Protein AF-0000000074122738 (afdb_homodimer)

InterPro domains:
  IPR032732 Spermatogenesis-associated protein 6, N-terminal [PF14909] (11-149)
  IPR042769 SPATA6 family [PTHR16435] (1-152)

Foldseek 3Di:
DPQQKWKKKKKKKFWAWKAAPPFADDQDFWKKKWKDWQNDIDIFDTDGRDPTGGGRDIDMDMYIDSPDRDPVVVLVVQQVIKMKMFIWTADVPGIDTFWMDMHGSNCVQPNDDDPPPQDDDLKGKDWTGGDPPHDHDTMITIMHMDMDMDID/DPQQKWKKKKKKKFWAWKAAPPFADPQDFWKWKWKDWQNDIDIFDTHGRDPTGGGRDIDMDMDIDSPDRDPVVVLVVQQVIKMKMFIWTADVPGIDTFWMDMHRSNCVQPNDDDPPCQDPDLKGKDWTGGDPPHDHDTMITIMHMDMDMDID

Secondary structure (DSSP, 8-state):
------EEEEEEEEEEEEE-TT----SSS-EEEEEEETTEEEEPPPB-SSSSEEEEEEEEEEEEETT--SHHHHHHHHHHSEEEEEEEEE-SSSEEEEEEEEEEHHHHHS----SS---SSS-EEEEPEEPTT--SS--EEEEEEEEEEEE-/------EEEEEEEEEEEEE-TT----SSS-EEEEEEETTEEEEPPPB-SSSSEEEEEEEEEEEEETT--SHHHHHHHHHHSEEEEEEEEE-SSSEEEEEEEEEEHHHHHS----SS---SSS-EEEEPEEPTT--SS--EEEEEEEEEEEE-

pLDDT: mean 89.64, std 14.56, range [36.22, 98.81]

Radius of gyration: 25.95 Å; Cα contacts (8 Å, |Δi|>4): 740; chains: 2; bounding box: 41×81×51 Å

Nearest PDB structures (foldseek):
  9bky-assembly3_C  TM=7.654E-01  e=3.296E-06  Trichomonas vaginalis G3
  7krb-assembly1_A  TM=6.901E-01  e=7.793E-06  Homo sapiens
  6eel-assembly3_C  TM=6.676E-01  e=1.654E-05  Homo sapiens
  5a4x-assembly1_A  TM=6.278E-01  e=1.944E-05  Arabidopsis thaliana
  2dmh-assembly1_A  TM=6.807E-01  e=1.030E-04  Homo sapiens

Structure (mmCIF, N/CA/C/O backbone):
data_AF-0000000074122738-model_v1
#
loop_
_entity.id
_entity.type
_entity.pdbx_description
1 polymer 'Spermatogenesis-associated protein 6 N-terminal domain-containing protein'
#
loop_
_atom_site.group_PDB
_atom_site.id
_atom_site.type_symbol
_atom_site.label_atom_id
_atom_site.label_alt_id
_atom_site.label_comp_id
_atom_site.label_asym_id
_atom_site.label_entity_id
_atom_site.label_seq_id
_atom_site.pdbx_PDB_ins_code
_atom_site.Cartn_x
_atom_site.Cartn_y
_atom_site.Cartn_z
_atom_site.occupancy
_atom_site.B_iso_or_equiv
_atom_site.auth_seq_id
_atom_site.auth_comp_id
_atom_site.auth_asym_id
_atom_site.auth_atom_id
_atom_site.pdbx_PDB_model_num
ATOM 1 N N . MET A 1 1 ? -21.25 -9.93 -9.914 1 36.22 1 MET A N 1
ATOM 2 C CA . MET A 1 1 ? -20.078 -9.164 -10.352 1 36.22 1 MET A CA 1
ATOM 3 C C . MET A 1 1 ? -18.875 -9.461 -9.477 1 36.22 1 MET A C 1
ATOM 5 O O . MET A 1 1 ? -18.984 -9.508 -8.25 1 36.22 1 MET A O 1
ATOM 9 N N . PRO A 1 2 ? -17.922 -10.188 -10.055 1 45.22 2 PRO A N 1
ATOM 10 C CA . PRO A 1 2 ? -16.812 -10.5 -9.164 1 45.22 2 PRO A CA 1
ATOM 11 C C . PRO A 1 2 ? -16.422 -9.328 -8.266 1 45.22 2 PRO A C 1
ATOM 13 O O . PRO A 1 2 ? -16.562 -8.172 -8.664 1 45.22 2 PRO A O 1
ATOM 16 N N . ARG A 1 3 ? -16.703 -9.508 -7.043 1 54.09 3 ARG A N 1
ATOM 17 C CA . ARG A 1 3 ? -16.422 -8.438 -6.094 1 54.09 3 ARG A CA 1
ATOM 18 C C . ARG A 1 3 ? -15.078 -7.777 -6.395 1 54.09 3 ARG A C 1
ATOM 20 O O . ARG A 1 3 ? -14.047 -8.453 -6.43 1 54.09 3 ARG A O 1
ATOM 27 N N . ARG A 1 4 ? -15.102 -6.648 -7.184 1 61.72 4 ARG A N 1
ATOM 28 C CA . ARG A 1 4 ? -13.914 -5.863 -7.512 1 61.72 4 ARG A CA 1
ATOM 29 C C . ARG A 1 4 ? -13.156 -5.461 -6.25 1 61.72 4 ARG A C 1
ATOM 31 O O . ARG A 1 4 ? -13.75 -4.949 -5.301 1 61.72 4 ARG A O 1
ATOM 38 N N . LYS A 1 5 ? -11.938 -6 -6.078 1 79.62 5 LYS A N 1
ATOM 39 C CA . LYS A 1 5 ? -11.078 -5.594 -4.969 1 79.62 5 LYS A CA 1
ATOM 40 C C . LYS A 1 5 ? -10.844 -4.086 -4.98 1 79.62 5 LYS A C 1
ATOM 42 O O . LYS A 1 5 ? -10.805 -3.465 -6.043 1 79.62 5 LYS A O 1
ATOM 47 N N . ALA A 1 6 ? -11.109 -3.496 -3.941 1 91.56 6 ALA A N 1
ATOM 48 C CA . ALA A 1 6 ? -10.766 -2.088 -3.764 1 91.56 6 ALA A CA 1
ATOM 49 C C . ALA A 1 6 ? -9.562 -1.933 -2.838 1 91.56 6 ALA A C 1
ATOM 51 O O . ALA A 1 6 ? -9.133 -2.898 -2.203 1 91.56 6 ALA A O 1
ATOM 52 N N . LEU A 1 7 ? -8.945 -0.788 -2.924 1 96.44 7 LEU A N 1
ATOM 53 C CA . LEU A 1 7 ? -7.809 -0.514 -2.049 1 96.44 7 LEU A CA 1
ATOM 54 C C . LEU A 1 7 ? -8.18 0.515 -0.986 1 96.44 7 LEU A C 1
ATOM 56 O 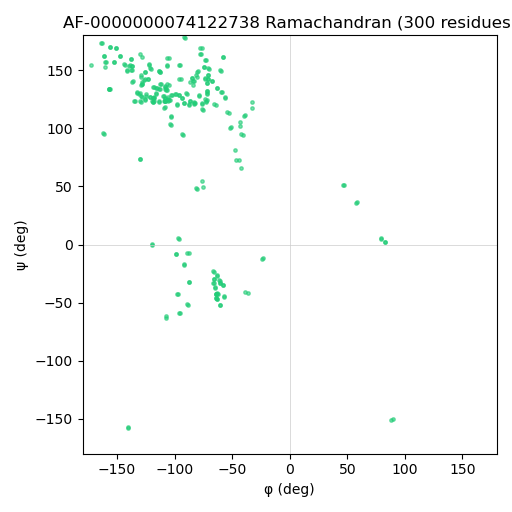O . LEU A 1 7 ? -8.883 1.482 -1.271 1 96.44 7 LEU A O 1
ATOM 60 N N . LYS A 1 8 ? -7.797 0.28 0.202 1 98.38 8 LYS A N 1
ATOM 61 C CA . LYS A 1 8 ? -7.973 1.174 1.343 1 98.38 8 LYS A CA 1
ATOM 62 C C . LYS A 1 8 ? -6.645 1.793 1.768 1 98.38 8 LYS A C 1
ATOM 64 O O . LYS A 1 8 ? -5.621 1.105 1.821 1 98.38 8 LYS A O 1
ATOM 69 N N . VAL A 1 9 ? -6.641 3.07 2 1 98.69 9 VAL A N 1
ATOM 70 C CA . VAL A 1 9 ? -5.484 3.777 2.541 1 98.69 9 VAL A CA 1
ATOM 71 C C . VAL A 1 9 ? -5.715 4.094 4.016 1 98.69 9 VAL A C 1
ATOM 73 O O . VAL A 1 9 ? -6.758 4.648 4.383 1 98.69 9 VAL A O 1
ATOM 76 N N . VAL A 1 10 ? -4.805 3.67 4.863 1 98.69 10 VAL A N 1
ATOM 77 C CA . VAL A 1 10 ? -4.812 3.979 6.289 1 98.69 10 VAL A CA 1
ATOM 78 C C . VAL A 1 10 ? -3.582 4.809 6.645 1 98.69 10 VAL A C 1
ATOM 80 O O . VAL A 1 10 ? -2.455 4.43 6.316 1 98.69 10 VAL A O 1
ATOM 83 N N . VAL A 1 11 ? -3.781 5.906 7.324 1 98.12 11 VAL A N 1
ATOM 84 C CA . VAL A 1 11 ? -2.691 6.82 7.652 1 98.12 11 VAL A CA 1
ATOM 85 C C . VAL A 1 11 ? -2.715 7.141 9.148 1 98.12 11 VAL A C 1
ATOM 87 O O . VAL A 1 11 ? -3.746 7.555 9.68 1 98.12 11 VAL A O 1
ATOM 90 N N . ASP A 1 12 ? -1.628 6.879 9.836 1 97.56 12 AS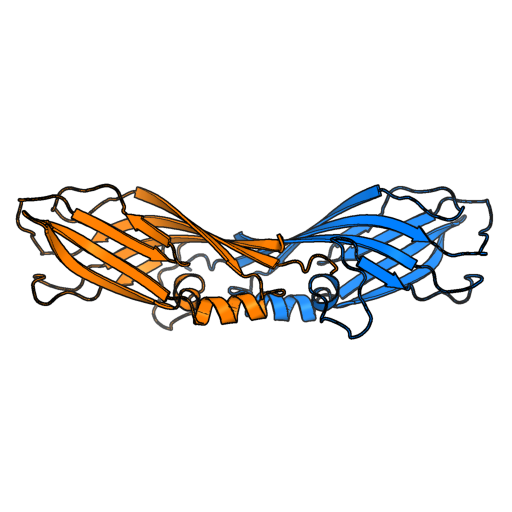P A N 1
ATOM 91 C CA . ASP A 1 12 ? -1.394 7.406 11.172 1 97.56 12 ASP A CA 1
ATOM 92 C C . ASP A 1 12 ? -0.505 8.648 11.133 1 97.56 12 ASP A C 1
ATOM 94 O O . ASP A 1 12 ? 0.623 8.594 10.633 1 97.56 12 ASP A O 1
ATOM 98 N N . VAL A 1 13 ? -1.005 9.719 11.602 1 97 13 VAL A N 1
ATOM 99 C CA . VAL A 1 13 ? -0.196 10.93 11.719 1 97 13 VAL A CA 1
ATOM 100 C C . VAL A 1 13 ? 0.1 11.203 13.195 1 97 13 VAL A C 1
ATOM 102 O O . VAL A 1 13 ? -0.819 11.305 14.008 1 97 13 VAL A O 1
ATOM 105 N N . HIS A 1 14 ? 1.329 11.297 13.523 1 96.38 14 HIS A N 1
ATOM 106 C CA . HIS A 1 14 ? 1.775 11.648 14.867 1 96.38 14 HIS A CA 1
ATOM 107 C C . HIS A 1 14 ? 2.242 13.102 14.922 1 96.38 14 HIS A C 1
ATOM 109 O O . HIS A 1 14 ? 3.279 13.445 14.352 1 96.38 14 HIS A O 1
ATOM 115 N N . PHE A 1 15 ? 1.478 13.898 15.586 1 96 15 PHE A N 1
ATOM 116 C CA . PHE A 1 15 ? 1.869 15.289 15.766 1 96 15 PHE A CA 1
ATOM 117 C C . PHE A 1 15 ? 2.764 15.445 16.984 1 96 15 PHE A C 1
ATOM 119 O O . PHE A 1 15 ? 2.373 15.086 18.109 1 96 15 PHE A O 1
ATOM 126 N N . HIS A 1 16 ? 3.926 16 16.766 1 94.69 16 HIS A N 1
ATOM 127 C CA . HIS A 1 16 ? 4.902 16.109 17.844 1 94.69 16 HIS A CA 1
ATOM 128 C C . HIS A 1 16 ? 4.836 17.484 18.516 1 94.69 16 HIS A C 1
ATOM 130 O O . HIS A 1 16 ? 4.535 17.578 19.703 1 94.69 16 HIS A O 1
ATOM 136 N N . ALA A 1 17 ? 5.074 18.5 17.625 1 94.94 17 ALA A N 1
ATOM 137 C CA . ALA A 1 17 ? 5.152 19.844 18.219 1 94.94 17 ALA A CA 1
ATOM 138 C C . ALA A 1 17 ? 4.918 20.922 17.156 1 94.94 17 ALA A C 1
ATOM 140 O O . ALA A 1 17 ? 5.105 20.688 15.969 1 94.94 17 ALA A O 1
ATOM 141 N N . VAL A 1 18 ? 4.504 22.062 17.641 1 96.19 18 VAL A N 1
ATOM 142 C CA . VAL A 1 18 ? 4.543 23.312 16.891 1 96.19 18 VAL A CA 1
ATOM 143 C C . VAL A 1 18 ? 5.449 24.312 17.594 1 96.19 18 VAL A C 1
ATOM 145 O O . VAL A 1 18 ? 5.281 24.578 18.781 1 96.19 18 VAL A O 1
ATOM 148 N N . THR A 1 19 ? 6.387 24.828 16.828 1 96.31 19 THR A N 1
ATOM 149 C CA . THR A 1 19 ? 7.332 25.781 17.406 1 96.31 19 THR A CA 1
ATOM 150 C C . THR A 1 19 ? 7.285 27.109 16.672 1 96.31 19 THR A C 1
ATOM 152 O O . THR A 1 19 ? 6.969 27.156 15.477 1 96.31 19 THR A O 1
ATOM 155 N N . CYS A 1 20 ? 7.586 28.109 17.359 1 96.62 20 CYS A N 1
ATOM 156 C CA . CYS A 1 20 ? 7.668 29.469 16.812 1 96.62 20 CYS A CA 1
ATOM 157 C C . CYS A 1 20 ? 8.469 30.375 17.719 1 96.62 20 CYS A C 1
ATOM 159 O O . CYS A 1 20 ? 7.906 31.031 18.594 1 96.62 20 CYS A O 1
ATOM 161 N N . PRO A 1 21 ? 9.758 30.547 17.453 1 93.31 21 PRO A N 1
ATOM 162 C CA . PRO A 1 21 ? 10.633 31.312 18.344 1 93.31 21 PRO A CA 1
ATOM 163 C C . PRO A 1 21 ? 10.203 32.781 18.453 1 93.31 21 PRO A C 1
ATOM 165 O O . PRO A 1 21 ? 9.867 33.406 17.453 1 93.31 21 PRO A O 1
ATOM 168 N N . GLY A 1 22 ? 10.188 33.25 19.672 1 93.38 22 GLY A N 1
ATOM 169 C CA . GLY A 1 22 ? 10.016 34.688 19.922 1 93.38 22 GLY A CA 1
ATOM 170 C C . GLY A 1 22 ? 8.562 35.125 19.891 1 93.38 22 GLY A C 1
ATOM 171 O O . GLY A 1 22 ? 8.266 36.312 19.953 1 93.38 22 GLY A O 1
ATOM 172 N N . VAL A 1 23 ? 7.711 34.219 19.703 1 93.56 23 VAL A N 1
ATOM 173 C CA . VAL A 1 23 ? 6.309 34.594 19.547 1 93.56 23 VAL A CA 1
ATOM 174 C C . VAL A 1 23 ? 5.539 34.219 20.828 1 93.56 23 VAL A C 1
ATOM 176 O O . VAL A 1 23 ? 5.734 33.156 21.391 1 93.56 23 VAL A O 1
ATOM 179 N N . PHE A 1 24 ? 4.633 35.156 21.266 1 91.31 24 PHE A N 1
ATOM 180 C CA . PHE A 1 24 ? 3.775 34.969 22.438 1 91.31 24 PHE A CA 1
ATOM 181 C C . PHE A 1 24 ? 2.309 35.156 22.062 1 91.31 24 PHE A C 1
ATOM 183 O O . PHE A 1 24 ? 1.954 36.125 21.406 1 91.31 24 PHE A O 1
ATOM 190 N N . LEU A 1 25 ? 1.572 34.156 22.438 1 88.62 25 LEU A N 1
ATOM 191 C CA . LEU A 1 25 ? 0.132 34.25 22.234 1 88.62 25 LEU A CA 1
ATOM 192 C C . LEU A 1 25 ? -0.566 34.75 23.484 1 88.62 25 LEU A C 1
ATOM 194 O O . LEU A 1 25 ? -0.065 34.562 24.594 1 88.62 25 LEU A O 1
ATOM 198 N N . PRO A 1 26 ? -1.707 35.344 23.188 1 81.81 26 PRO A N 1
ATOM 199 C CA . PRO A 1 26 ? -2.465 35.75 24.375 1 81.81 26 PRO A CA 1
ATOM 200 C C . PRO A 1 26 ? -2.805 34.562 25.281 1 81.81 26 PRO A C 1
ATOM 202 O O . PRO A 1 26 ? -3.098 33.469 24.781 1 81.81 26 PRO A O 1
ATOM 205 N N . GLU A 1 27 ? -2.545 34.688 26.562 1 73.94 27 GLU A N 1
ATOM 206 C CA . GLU A 1 27 ? -2.711 33.625 27.547 1 73.94 27 GLU A CA 1
ATOM 207 C C . GLU A 1 27 ? -4.184 33.406 27.875 1 73.94 27 GLU A C 1
ATOM 209 O O . GLU A 1 27 ? -4.582 33.531 29.047 1 73.94 27 GLU A O 1
ATOM 214 N N . GLN A 1 28 ? -4.969 33.281 26.969 1 70.94 28 GLN A N 1
ATOM 215 C CA . GLN A 1 28 ? -6.383 33.156 27.297 1 70.94 28 GLN A CA 1
ATOM 216 C C . GLN A 1 28 ? -6.863 31.719 27.078 1 70.94 28 GLN A C 1
ATOM 218 O O . GLN A 1 28 ? -7.441 31.109 27.969 1 70.94 28 GLN A O 1
ATOM 223 N N . GLN A 1 29 ? -6.789 31.25 25.922 1 79.06 29 GLN A N 1
ATOM 224 C CA . GLN A 1 29 ? -7.422 29.969 25.656 1 79.06 29 GLN A CA 1
ATOM 225 C C . GLN A 1 29 ? -6.441 29 24.984 1 79.06 29 GLN A C 1
ATOM 227 O O . GLN A 1 29 ? -5.383 29.422 24.516 1 79.06 29 GLN A O 1
ATOM 232 N N . ASP A 1 30 ? -6.785 27.75 25.047 1 90.75 30 ASP A N 1
ATOM 233 C CA . ASP A 1 30 ? -5.93 26.672 24.578 1 90.75 30 ASP A CA 1
ATOM 234 C C . ASP A 1 30 ? -5.871 26.625 23.062 1 90.75 30 ASP A C 1
ATOM 236 O O . ASP A 1 30 ? -6.633 27.328 22.375 1 90.75 30 ASP A O 1
ATOM 240 N N . VAL A 1 31 ? -4.852 26.016 22.625 1 94.25 31 VAL A N 1
ATOM 241 C CA . VAL A 1 31 ? -4.645 25.859 21.188 1 94.25 31 VAL A CA 1
ATOM 242 C C . VAL A 1 31 ? -4.742 24.375 20.812 1 94.25 31 VAL A C 1
ATOM 244 O O . VAL A 1 31 ? -4.488 23.5 21.625 1 94.25 31 VAL A O 1
ATOM 247 N N . PHE A 1 32 ? -5.191 24.125 19.609 1 95.69 32 PHE A N 1
ATOM 248 C CA . PHE A 1 32 ? -5.25 22.766 19.094 1 95.69 32 PHE A CA 1
ATOM 249 C C . PHE A 1 32 ? -5.109 22.766 17.578 1 95.69 32 PHE A C 1
ATOM 251 O O . PHE A 1 32 ? -5.105 23.812 16.938 1 95.69 32 PHE A O 1
ATOM 258 N N . LEU A 1 33 ? -4.922 21.625 17.031 1 97.44 33 LEU A N 1
ATOM 259 C CA . LEU A 1 33 ? -4.891 21.453 15.586 1 97.44 33 LEU A CA 1
ATOM 260 C C . LEU A 1 33 ? -6.199 20.859 15.078 1 97.44 33 LEU A C 1
ATOM 262 O O . LEU A 1 33 ? -6.695 19.875 15.641 1 97.44 33 LEU A O 1
ATOM 266 N N . ASN A 1 34 ? -6.77 21.469 14.109 1 97.62 34 ASN A N 1
ATOM 267 C CA . ASN A 1 34 ? -7.801 20.859 13.273 1 97.62 34 ASN A CA 1
ATOM 268 C C . ASN A 1 34 ? -7.207 20.234 12.016 1 97.62 34 ASN A C 1
ATOM 270 O O . ASN A 1 34 ? -6.512 20.891 11.25 1 97.62 34 ASN A O 1
ATOM 274 N N . VAL A 1 35 ? -7.531 18.938 11.82 1 98.62 35 VAL A N 1
ATOM 275 C CA . VAL A 1 35 ? -6.887 18.219 10.719 1 98.62 35 VAL A CA 1
ATOM 276 C C . VAL A 1 35 ? -7.945 17.594 9.812 1 98.62 35 VAL A C 1
ATOM 278 O O . VAL A 1 35 ? -8.867 16.922 10.289 1 98.62 35 VAL A O 1
ATOM 281 N N . GLU A 1 36 ? -7.883 17.906 8.578 1 98.81 36 GLU A N 1
ATOM 282 C CA . GLU A 1 36 ? -8.703 17.25 7.559 1 98.81 36 GLU A CA 1
ATOM 283 C C . GLU A 1 36 ? -7.84 16.438 6.602 1 98.81 36 GLU A C 1
ATOM 285 O O . GLU A 1 36 ? -6.926 16.969 5.969 1 98.81 36 GLU A O 1
ATOM 290 N N . LEU A 1 37 ? -8.078 15.211 6.465 1 98.75 37 LEU A N 1
ATOM 291 C CA . LEU A 1 37 ? -7.328 14.281 5.621 1 98.75 37 LEU A CA 1
ATOM 292 C C . LEU A 1 37 ? -8.188 13.078 5.246 1 98.75 37 LEU A C 1
ATOM 294 O O . LEU A 1 37 ? -8.898 12.523 6.09 1 98.75 37 LEU A O 1
ATOM 298 N N . LEU A 1 38 ? -8.172 12.727 3.998 1 98.56 38 LEU A N 1
ATOM 299 C CA . LEU A 1 38 ? -8.883 11.562 3.484 1 98.56 38 LEU A CA 1
ATOM 300 C C . LEU A 1 38 ? -10.375 11.672 3.777 1 98.56 38 LEU A C 1
ATOM 302 O O . LEU A 1 38 ? -11.008 10.68 4.156 1 98.56 38 LEU A O 1
ATOM 306 N N . GLY A 1 39 ? -10.875 12.867 3.705 1 97.69 39 GLY A N 1
ATOM 307 C CA . GLY A 1 39 ? -12.297 13.117 3.857 1 97.69 39 GLY A CA 1
ATOM 308 C C . GLY A 1 39 ? -12.75 13.125 5.305 1 97.69 39 GLY A C 1
ATOM 309 O O . GLY A 1 39 ? -13.953 13.148 5.586 1 97.69 39 GLY A O 1
ATOM 310 N N . GLN A 1 40 ? -11.922 13.023 6.266 1 98.75 40 GLN A N 1
ATOM 311 C CA . GLN A 1 40 ? -12.234 13.023 7.691 1 98.75 40 GLN A CA 1
ATOM 312 C C . GLN A 1 40 ? -11.688 14.273 8.375 1 98.75 40 GLN A C 1
ATOM 314 O O . GLN A 1 40 ? -10.68 14.836 7.949 1 98.75 40 GLN A O 1
ATOM 319 N N . ARG A 1 41 ? -12.383 14.672 9.359 1 98.56 41 ARG A N 1
ATOM 320 C CA . ARG A 1 41 ? -11.961 15.797 10.18 1 98.56 41 ARG A CA 1
ATOM 321 C C . ARG A 1 41 ? -11.734 15.367 11.625 1 98.56 41 ARG A C 1
ATOM 323 O O . ARG A 1 41 ? -12.59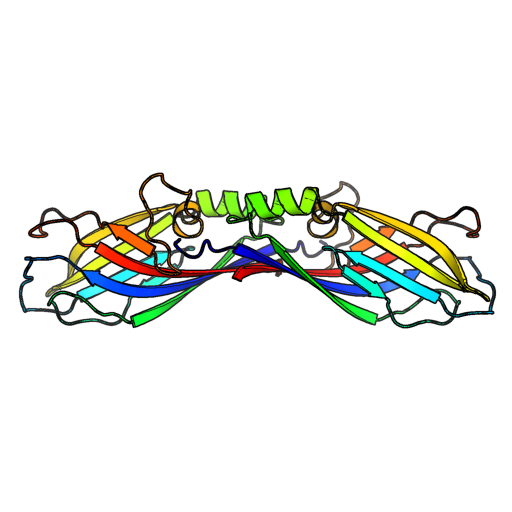4 14.711 12.219 1 98.56 41 ARG A O 1
ATOM 330 N N . LYS A 1 42 ? -10.57 15.641 12.164 1 98.31 42 LYS A N 1
ATOM 331 C CA . LYS A 1 42 ? -10.227 15.32 13.547 1 98.31 42 LYS A CA 1
ATOM 332 C C . LYS A 1 42 ? -9.469 16.469 14.203 1 98.31 42 LYS A C 1
ATOM 334 O O . LYS A 1 42 ? -8.93 17.344 13.516 1 98.31 42 LYS A O 1
ATOM 339 N N . ARG A 1 43 ? -9.445 16.516 15.508 1 95.88 43 ARG A N 1
ATOM 340 C CA . ARG A 1 43 ? -8.75 17.562 16.25 1 95.88 43 ARG A CA 1
ATOM 341 C C . ARG A 1 43 ? -7.832 16.953 17.312 1 95.88 43 ARG A C 1
ATOM 343 O O . ARG A 1 43 ? -8.133 15.906 17.875 1 95.88 43 ARG A O 1
ATOM 350 N N . THR A 1 44 ? -6.742 17.609 17.531 1 96.94 44 THR A N 1
ATOM 351 C CA . THR A 1 44 ? -5.863 17.203 18.625 1 96.94 44 THR A CA 1
ATOM 352 C C . THR A 1 44 ? -6.406 17.688 19.969 1 96.94 44 THR A C 1
ATOM 354 O O . THR A 1 44 ? -7.34 18.484 20.016 1 96.94 44 THR A O 1
ATOM 357 N N . LYS A 1 45 ? -5.875 17.094 21.016 1 94 45 LYS A N 1
ATOM 358 C CA . LYS A 1 45 ? -6.141 17.672 22.328 1 94 45 LYS A CA 1
ATOM 359 C C . LYS A 1 45 ? -5.668 19.125 22.391 1 94 45 LYS A C 1
ATOM 361 O O . LYS A 1 45 ? -4.812 19.547 21.609 1 94 45 LYS A O 1
ATOM 366 N N . ALA A 1 46 ? -6.227 19.828 23.391 1 92 46 ALA A N 1
ATOM 367 C CA . ALA A 1 46 ? -5.859 21.234 23.547 1 92 46 ALA A CA 1
ATOM 368 C C . ALA A 1 46 ? -4.582 21.375 24.359 1 92 46 ALA A C 1
ATOM 370 O O . ALA A 1 46 ? -4.328 20.578 25.266 1 92 46 ALA A O 1
ATOM 371 N N . ALA A 1 47 ? -3.805 22.312 23.984 1 92.94 47 ALA A N 1
ATOM 372 C CA . ALA A 1 47 ? -2.576 22.641 24.703 1 92.94 47 ALA A CA 1
ATOM 373 C C . ALA A 1 47 ? -2.576 24.094 25.156 1 92.94 47 ALA A C 1
ATOM 375 O O . ALA A 1 47 ? -3.219 24.938 24.547 1 92.94 47 ALA A O 1
ATOM 376 N N . PRO A 1 48 ? -1.812 24.391 26.234 1 92.25 48 PRO A N 1
ATOM 377 C CA . PRO A 1 48 ? -1.687 25.797 26.641 1 92.25 48 PRO A CA 1
ATOM 378 C C . PRO A 1 48 ? -1.093 26.672 25.547 1 92.25 48 PRO A C 1
ATOM 380 O O . PRO A 1 48 ? -0.251 26.219 24.766 1 92.25 48 PRO A O 1
ATOM 383 N N . PRO A 1 49 ? -1.448 27.891 25.5 1 92.38 49 PRO A N 1
ATOM 384 C CA . PRO A 1 49 ? -1.041 28.797 24.422 1 92.38 49 PRO A CA 1
ATOM 385 C C . PRO A 1 49 ? 0.375 29.344 24.609 1 92.38 49 PRO A C 1
ATOM 387 O O . PRO A 1 49 ? 0.594 30.547 24.531 1 92.38 49 PRO A O 1
ATOM 390 N N . VAL A 1 50 ? 1.264 28.5 24.891 1 93.69 50 VAL A N 1
ATOM 391 C CA . VAL A 1 50 ? 2.674 28.844 25.047 1 93.69 50 VAL A CA 1
ATOM 392 C C . VAL A 1 50 ? 3.527 27.906 24.188 1 93.69 50 VAL A C 1
ATOM 394 O O . VAL A 1 50 ? 3.473 26.688 24.328 1 93.69 50 VAL A O 1
ATOM 397 N N . PHE A 1 51 ? 4.367 28.5 23.391 1 94.31 51 PHE A N 1
ATOM 398 C CA . PHE A 1 51 ? 5.266 27.703 22.562 1 94.31 51 PHE A CA 1
ATOM 399 C C . PHE A 1 51 ? 6.391 27.109 23.391 1 94.31 51 PHE A C 1
ATOM 401 O O . PHE A 1 51 ? 6.848 27.719 24.359 1 94.31 51 PHE A O 1
ATOM 408 N N . PRO A 1 52 ? 6.91 26 22.938 1 95.31 52 PRO A N 1
ATOM 409 C CA . PRO A 1 52 ? 6.387 25.141 21.875 1 95.31 52 PRO A CA 1
ATOM 410 C C . PRO A 1 52 ? 5.117 24.391 22.297 1 95.31 52 PRO A C 1
ATOM 412 O O . PRO A 1 52 ? 4.969 24.031 23.469 1 95.31 52 PRO A O 1
ATOM 415 N N . PHE A 1 53 ? 4.203 24.234 21.422 1 94.81 53 PHE A N 1
ATOM 416 C CA . PHE A 1 53 ? 3.068 23.344 21.656 1 94.81 53 PHE A CA 1
ATOM 417 C C . PHE A 1 53 ? 3.482 21.875 21.516 1 94.81 53 PHE A C 1
ATOM 419 O O . PHE A 1 53 ? 3.828 21.438 20.422 1 94.81 53 PHE A O 1
ATOM 426 N N . LEU A 1 54 ? 3.41 21.156 22.516 1 92.62 54 LEU A N 1
ATOM 427 C CA . LEU A 1 54 ? 3.742 19.734 22.484 1 92.62 54 LEU A CA 1
ATOM 428 C C . LEU A 1 54 ? 2.479 18.875 22.484 1 92.62 54 LEU A C 1
ATOM 430 O O . LEU A 1 54 ? 1.795 18.766 23.5 1 92.62 54 LEU A O 1
ATOM 434 N N . PHE A 1 55 ? 2.125 18.391 21.469 1 88.38 55 PHE A N 1
ATOM 435 C CA . PHE A 1 55 ? 0.902 17.609 21.344 1 88.38 55 PHE A CA 1
ATOM 436 C C . PHE A 1 55 ? 1.166 16.141 21.656 1 88.38 55 PHE A C 1
ATOM 438 O O . PHE A 1 55 ? 0.451 15.531 22.453 1 88.38 55 PHE A O 1
ATOM 445 N N . HIS A 1 56 ? 2.111 15.445 21.094 1 90.12 56 HIS A N 1
ATOM 446 C CA . HIS A 1 56 ? 2.418 14.023 21.188 1 90.12 56 HIS A CA 1
ATOM 447 C C . HIS A 1 56 ? 1.16 13.18 21.016 1 90.12 56 HIS A C 1
ATOM 449 O O . HIS A 1 56 ? 0.862 12.328 21.859 1 90.12 56 HIS A O 1
ATOM 455 N N . GLU A 1 57 ? 0.421 13.398 20.016 1 95.31 57 GLU A N 1
ATOM 456 C CA . GLU A 1 57 ? -0.856 12.75 19.734 1 95.31 57 GLU A CA 1
ATOM 457 C C . GLU A 1 57 ? -0.834 12.078 18.375 1 95.31 57 GLU A C 1
ATOM 459 O O . GLU A 1 57 ? -0.265 12.609 17.406 1 95.31 57 GLU A O 1
ATOM 464 N N . LYS A 1 58 ? -1.455 10.953 18.312 1 96.88 58 LYS A N 1
ATOM 465 C CA . LYS A 1 58 ? -1.606 10.195 17.078 1 96.88 58 LYS A CA 1
ATOM 466 C C . LYS A 1 58 ? -3.049 10.242 16.578 1 96.88 58 LYS A C 1
ATOM 468 O O . LYS A 1 58 ? -3.98 9.961 17.328 1 96.88 58 LYS A O 1
ATOM 473 N N . LEU A 1 59 ? -3.248 10.68 15.406 1 98.5 59 LEU A N 1
ATOM 474 C CA . LEU A 1 59 ? -4.559 10.648 14.766 1 98.5 59 LEU A CA 1
ATOM 475 C C . LEU A 1 59 ? -4.562 9.688 13.586 1 98.5 59 LEU A C 1
ATOM 477 O O . LEU A 1 59 ? -3.658 9.719 12.75 1 98.5 59 LEU A O 1
ATOM 481 N N . ARG A 1 60 ? -5.574 8.836 13.477 1 98.62 60 ARG A N 1
ATOM 482 C CA . ARG A 1 60 ? -5.691 7.859 12.398 1 98.62 60 ARG A CA 1
ATOM 483 C C . ARG A 1 60 ? -6.773 8.273 11.406 1 98.62 60 ARG A C 1
ATOM 485 O O . ARG A 1 60 ? -7.875 8.656 11.805 1 98.62 60 ARG A O 1
ATOM 492 N N . PHE A 1 61 ? -6.434 8.211 10.148 1 98.75 61 PHE A N 1
ATOM 493 C CA . PHE A 1 61 ? -7.367 8.469 9.055 1 98.75 61 PHE A CA 1
ATOM 494 C C . PHE A 1 61 ? -7.398 7.301 8.086 1 98.75 61 PHE A C 1
ATOM 496 O O . PHE A 1 61 ? -6.395 6.605 7.906 1 98.75 61 PHE A O 1
ATOM 503 N N . ASP A 1 62 ? -8.508 7.027 7.453 1 98.69 62 ASP A N 1
ATOM 504 C CA . ASP A 1 62 ? -8.562 5.977 6.441 1 98.69 62 ASP A CA 1
ATOM 505 C C . ASP A 1 62 ? -9.648 6.258 5.41 1 98.69 62 ASP A C 1
ATOM 507 O O . ASP A 1 62 ? -10.586 7.023 5.68 1 98.69 62 ASP A O 1
ATOM 511 N N . LYS A 1 63 ? -9.547 5.758 4.348 1 98.69 63 LYS A N 1
ATOM 512 C CA . LYS A 1 63 ? -10.508 5.891 3.254 1 98.69 63 LYS A CA 1
ATOM 513 C C . LYS A 1 63 ? -10.383 4.727 2.273 1 98.69 63 LYS A C 1
ATOM 515 O O . LYS A 1 63 ? -9.281 4.309 1.927 1 98.69 63 LYS A O 1
ATOM 520 N N . VAL A 1 64 ? -11.5 4.125 1.865 1 98.25 64 VAL A N 1
ATOM 521 C CA . VAL A 1 64 ? -11.539 3.133 0.797 1 98.25 64 VAL A CA 1
ATOM 522 C C . VAL A 1 64 ? -11.711 3.83 -0.551 1 98.25 64 VAL A C 1
ATOM 524 O O . VAL A 1 64 ? -12.633 4.625 -0.737 1 98.25 64 VAL A O 1
ATOM 527 N N . PHE A 1 65 ? -10.805 3.652 -1.418 1 97.25 65 PHE A N 1
ATOM 528 C CA . PHE A 1 65 ? -10.938 4.129 -2.789 1 97.25 65 PHE A CA 1
ATOM 529 C C . PHE A 1 65 ? -11.516 3.041 -3.686 1 97.25 65 PHE A C 1
ATOM 531 O O . PHE A 1 65 ? -10.773 2.25 -4.27 1 97.25 65 PHE A O 1
ATOM 538 N N . SER A 1 66 ? -12.797 3.025 -3.889 1 94.06 66 SER A N 1
ATOM 539 C CA . SER A 1 66 ? -13.555 1.933 -4.496 1 94.06 66 SER A CA 1
ATOM 540 C C . SER A 1 66 ? -13.172 1.743 -5.961 1 94.06 66 SER A C 1
ATOM 542 O O . SER A 1 66 ? -13.32 0.65 -6.508 1 94.06 66 SER A O 1
ATOM 544 N N . HIS A 1 67 ? -12.656 2.775 -6.574 1 91.75 67 HIS A N 1
ATOM 545 C CA . HIS A 1 67 ? -12.352 2.691 -8 1 91.75 67 HIS A CA 1
ATOM 546 C C . HIS A 1 67 ? -10.867 2.398 -8.227 1 91.75 67 HIS A C 1
ATOM 548 O O . HIS A 1 67 ? -10.438 2.215 -9.375 1 91.75 67 HIS A O 1
ATOM 554 N N . ALA A 1 68 ? -10.133 2.443 -7.164 1 93.56 68 ALA A N 1
ATOM 555 C CA . ALA A 1 68 ? -8.695 2.195 -7.297 1 93.56 68 ALA A CA 1
ATOM 556 C C . ALA A 1 68 ? -8.375 0.719 -7.086 1 93.56 68 ALA A C 1
ATOM 558 O O . ALA A 1 68 ? -8.625 0.17 -6.012 1 93.56 68 ALA A O 1
ATOM 559 N N . THR A 1 69 ? -7.766 0.076 -8.086 1 90.94 69 THR A N 1
ATOM 560 C CA . THR A 1 69 ? -7.488 -1.354 -8.023 1 90.94 69 THR A CA 1
ATOM 561 C C . THR A 1 69 ? -5.988 -1.619 -8.125 1 90.94 69 THR A C 1
ATOM 563 O O . THR A 1 69 ? -5.551 -2.771 -8.094 1 90.94 69 THR A O 1
ATOM 566 N N . ASP A 1 70 ? -5.191 -0.56 -8.242 1 93.81 70 ASP A N 1
ATOM 567 C CA . ASP A 1 70 ? -3.74 -0.684 -8.297 1 93.81 70 ASP A CA 1
ATOM 568 C C . ASP A 1 70 ? -3.062 0.521 -7.645 1 93.81 70 ASP A C 1
ATOM 570 O O . ASP A 1 70 ? -3.688 1.57 -7.469 1 93.81 70 ASP A O 1
ATOM 574 N N . PRO A 1 71 ? -1.752 0.352 -7.309 1 96.81 71 PRO A N 1
ATOM 575 C CA . PRO A 1 71 ? -1.043 1.408 -6.582 1 96.81 71 PRO A CA 1
ATOM 576 C C . PRO A 1 71 ? -0.994 2.725 -7.355 1 96.81 71 PRO A C 1
ATOM 578 O O . PRO A 1 71 ? -1.045 3.801 -6.754 1 96.81 71 PRO A O 1
ATOM 581 N N . VAL A 1 72 ? -0.918 2.684 -8.688 1 97.19 72 VAL A N 1
ATOM 582 C CA . VAL A 1 72 ? -0.855 3.902 -9.484 1 97.19 72 VAL A CA 1
ATOM 583 C C . VAL A 1 72 ? -2.145 4.699 -9.312 1 97.19 72 VAL A C 1
ATOM 585 O O . VAL A 1 72 ? -2.109 5.926 -9.172 1 97.19 72 VAL A O 1
ATOM 588 N N . GLN A 1 73 ? -3.236 4 -9.328 1 96.94 73 GLN A N 1
ATOM 589 C CA . GLN A 1 73 ? -4.535 4.652 -9.188 1 96.94 73 GLN A CA 1
ATOM 590 C C . GLN A 1 73 ? -4.691 5.258 -7.793 1 96.94 73 GLN A C 1
ATOM 592 O O . GLN A 1 73 ? -5.355 6.281 -7.625 1 96.94 73 GLN A O 1
ATOM 597 N N . ILE A 1 74 ? -4.086 4.605 -6.781 1 98.25 74 ILE A N 1
ATOM 598 C CA . ILE A 1 74 ? -4.094 5.168 -5.434 1 98.25 74 ILE A CA 1
ATOM 599 C C . ILE A 1 74 ? -3.336 6.492 -5.426 1 98.25 74 ILE A C 1
ATOM 601 O O . ILE A 1 74 ? -3.812 7.484 -4.867 1 98.25 74 ILE A O 1
ATOM 605 N N . ALA A 1 75 ? -2.16 6.527 -6.027 1 97.38 75 ALA A N 1
ATOM 606 C CA . ALA A 1 75 ? -1.373 7.754 -6.098 1 97.38 75 ALA A CA 1
ATOM 607 C C . ALA A 1 75 ? -2.168 8.875 -6.758 1 97.38 75 ALA A C 1
ATOM 609 O O . ALA A 1 75 ? -2.188 10.008 -6.262 1 97.38 75 ALA A O 1
ATOM 610 N N . ASN A 1 76 ? -2.814 8.523 -7.836 1 97.75 76 ASN A N 1
ATOM 611 C CA . ASN A 1 76 ? -3.627 9.508 -8.539 1 97.75 76 ASN A CA 1
ATOM 612 C C . ASN A 1 76 ? -4.789 9.992 -7.684 1 97.75 76 ASN A C 1
ATOM 614 O O . ASN A 1 76 ? -5.098 11.188 -7.668 1 97.75 76 ASN A O 1
ATOM 618 N N . ALA A 1 77 ? -5.43 9.109 -7.008 1 98.31 77 ALA A N 1
ATOM 619 C CA . ALA A 1 77 ? -6.547 9.484 -6.141 1 98.31 77 ALA A CA 1
ATOM 620 C C . ALA A 1 77 ? -6.082 10.406 -5.016 1 98.31 77 ALA A C 1
ATOM 622 O O . ALA A 1 77 ? -6.754 11.391 -4.699 1 98.31 77 ALA A O 1
ATOM 623 N N . LEU A 1 78 ? -4.945 10.055 -4.469 1 98.25 78 LEU A N 1
ATOM 624 C CA . LEU A 1 78 ? -4.402 10.859 -3.381 1 98.25 78 LEU A CA 1
ATOM 625 C C . LEU A 1 78 ? -4.02 12.25 -3.877 1 98.25 78 LEU A C 1
ATOM 627 O O . LEU A 1 78 ? -4.066 13.219 -3.115 1 98.25 78 LEU A O 1
ATOM 631 N N . ASP A 1 79 ? -3.645 12.352 -5.156 1 97.19 79 ASP A N 1
ATOM 632 C CA . ASP A 1 79 ? -3.314 13.641 -5.75 1 97.19 79 ASP A CA 1
ATOM 633 C C . ASP A 1 79 ? -4.527 14.562 -5.766 1 97.19 79 ASP A C 1
ATOM 635 O O . ASP A 1 79 ? -4.383 15.789 -5.727 1 97.19 79 ASP A O 1
ATOM 639 N N . GLY A 1 80 ? -5.711 13.961 -5.793 1 97.44 80 GLY A N 1
ATOM 640 C CA . GLY A 1 80 ? -6.945 14.727 -5.805 1 97.44 80 GLY A CA 1
ATOM 641 C C . GLY A 1 80 ? -7.496 14.992 -4.418 1 97.44 80 GLY A C 1
ATOM 642 O O . GLY A 1 80 ? -8.414 15.805 -4.254 1 97.44 80 GLY A O 1
ATOM 643 N N . GLU A 1 81 ? -7.043 14.266 -3.449 1 97.94 81 GLU A N 1
ATOM 644 C CA . GLU A 1 81 ? -7.402 14.484 -2.051 1 97.94 81 GLU A CA 1
ATOM 645 C C . GLU A 1 81 ? -6.531 15.562 -1.42 1 97.94 81 GLU A C 1
ATOM 647 O O . GLU A 1 81 ? -5.328 15.641 -1.692 1 97.94 81 GLU A O 1
ATOM 652 N N . SER A 1 82 ? -7.066 16.406 -0.599 1 98 82 SER A N 1
ATOM 653 C CA . SER A 1 82 ? -6.281 17.453 0.064 1 98 82 SER A CA 1
ATOM 654 C C . SER A 1 82 ? -6.074 17.125 1.539 1 98 82 SER A C 1
ATOM 656 O O . SER A 1 82 ? -6.816 16.328 2.117 1 98 82 SER A O 1
ATOM 658 N N . VAL A 1 83 ? -5.031 17.641 2.055 1 98.44 83 VAL A N 1
ATOM 659 C CA . VAL A 1 83 ? -4.824 17.719 3.498 1 98.44 83 VAL A CA 1
ATOM 660 C C . VAL A 1 83 ? -4.883 19.172 3.955 1 98.44 83 VAL A C 1
ATOM 662 O O . VAL A 1 83 ? -4.375 20.062 3.27 1 98.44 83 VAL A O 1
ATOM 665 N N . ARG A 1 84 ? -5.508 19.391 5.035 1 98.81 84 ARG A N 1
ATOM 666 C CA . ARG A 1 84 ? -5.562 20.719 5.66 1 98.81 84 ARG A CA 1
ATOM 667 C C . ARG A 1 84 ? -5.324 20.609 7.164 1 98.81 84 ARG A C 1
ATOM 669 O O . ARG A 1 84 ? -6.016 19.859 7.859 1 98.81 84 ARG A O 1
ATOM 676 N N . ILE A 1 85 ? -4.332 21.328 7.652 1 98.56 85 ILE A N 1
ATOM 677 C CA . ILE A 1 85 ? -4.016 21.406 9.07 1 98.56 85 ILE A CA 1
ATOM 678 C C . ILE A 1 85 ? -4.129 22.859 9.539 1 98.56 85 ILE A C 1
ATOM 680 O O . ILE A 1 85 ? -3.467 23.75 8.992 1 98.56 85 ILE A O 1
ATOM 684 N N . GLU A 1 86 ? -4.918 23.062 10.484 1 98.19 86 GLU A N 1
ATOM 685 C CA . GLU A 1 86 ? -5.164 24.406 11.008 1 98.19 86 GLU A CA 1
ATOM 686 C C . GLU A 1 86 ? -4.758 24.516 12.469 1 98.19 86 GLU A C 1
ATOM 688 O O . GLU A 1 86 ? -5.23 23.734 13.312 1 98.19 86 GLU A O 1
ATOM 693 N N . LEU A 1 87 ? -3.908 25.422 12.711 1 97.06 87 LEU A N 1
ATOM 694 C CA . LEU A 1 87 ? -3.639 25.812 14.094 1 97.06 87 LEU A CA 1
ATOM 695 C C . LEU A 1 87 ? -4.676 26.828 14.586 1 97.06 87 LEU A C 1
ATOM 697 O O . LEU A 1 87 ? -4.785 27.922 14.047 1 97.06 87 LEU A O 1
ATOM 701 N N . VAL A 1 88 ? -5.371 26.406 15.711 1 95.5 88 VAL A N 1
ATOM 702 C CA . VAL A 1 88 ? -6.504 27.219 16.141 1 95.5 88 VAL A CA 1
ATOM 703 C C . VAL A 1 88 ? -6.367 27.547 17.625 1 95.5 88 VAL A C 1
ATOM 705 O O . VAL A 1 88 ? -5.957 26.688 18.422 1 95.5 88 VAL A O 1
ATOM 708 N N . GLN A 1 89 ? -6.648 28.734 17.984 1 93.38 89 GLN A N 1
ATOM 709 C CA . GLN A 1 89 ? -6.781 29.125 19.375 1 93.38 89 GLN A CA 1
ATOM 710 C C . GLN A 1 89 ? -8.242 29.328 19.75 1 93.38 89 GLN A C 1
ATOM 712 O O . GLN A 1 89 ? -8.984 30.016 19.047 1 93.38 89 GLN A O 1
ATOM 717 N N . LEU A 1 90 ? -8.57 28.609 20.766 1 86.69 90 LEU A N 1
ATOM 718 C CA . LEU A 1 90 ? -9.93 28.781 21.266 1 86.69 90 LEU A CA 1
ATOM 719 C C . LEU A 1 90 ? -10.148 30.188 21.797 1 86.69 90 LEU A C 1
ATOM 721 O O . LEU A 1 90 ? -9.305 30.719 22.516 1 86.69 90 LEU A O 1
ATOM 725 N N . THR A 1 91 ? -11.133 30.828 21.141 1 79.06 91 THR A N 1
ATOM 726 C CA . THR A 1 91 ? -11.516 32.125 21.672 1 79.06 91 THR A CA 1
ATOM 727 C C . THR A 1 91 ? -13.023 32.219 21.891 1 79.06 91 THR A C 1
ATOM 729 O O . THR A 1 91 ? -13.781 31.406 21.312 1 79.06 91 THR A O 1
ATOM 732 N N . TYR A 1 92 ? -13.477 32.812 22.953 1 71.69 92 TYR A N 1
ATOM 733 C CA . TYR A 1 92 ? -14.898 33.094 23.078 1 71.69 92 TYR A CA 1
ATOM 734 C C . TYR A 1 92 ? -15.305 34.25 22.156 1 71.69 92 TYR A C 1
ATOM 736 O O . TYR A 1 92 ? -14.664 35.281 22.141 1 71.69 92 TYR A O 1
ATOM 744 N N . PRO A 1 93 ? -16.328 33.812 21.375 1 65.94 93 PRO A N 1
ATOM 745 C CA . PRO A 1 93 ? -17.219 32.656 21.297 1 65.94 93 PRO A CA 1
ATOM 746 C C . PRO A 1 93 ? -16.734 31.609 20.312 1 65.94 93 PRO A C 1
ATOM 748 O O . PRO A 1 93 ? -17.266 30.5 20.266 1 65.94 93 PRO A O 1
ATOM 751 N N . GLY A 1 94 ? -15.57 31.781 19.719 1 72.38 94 GLY A N 1
ATOM 752 C CA . GLY A 1 94 ? -15.203 30.859 18.672 1 72.38 94 GLY A CA 1
ATOM 753 C C . GLY A 1 94 ? -13.742 30.469 18.703 1 72.38 94 GLY A C 1
ATOM 754 O O . GLY A 1 94 ? -13.172 30.234 19.766 1 72.38 94 GLY A O 1
ATOM 755 N N . GLY A 1 95 ? -13.25 30.062 17.672 1 84.94 95 GLY A N 1
ATOM 756 C CA . GLY A 1 95 ? -11.836 29.781 17.453 1 84.94 95 GLY A CA 1
ATOM 757 C C . GLY A 1 95 ? -11.195 30.688 16.422 1 84.94 95 GLY A C 1
ATOM 758 O O . GLY A 1 95 ? -11.852 31.141 15.492 1 84.94 95 GLY A O 1
ATOM 759 N N . GLU A 1 96 ? -10.039 31.141 16.828 1 91.06 96 GLU A N 1
ATOM 760 C CA . GLU A 1 96 ? -9.273 31.969 15.906 1 91.06 96 GLU A CA 1
ATOM 761 C C . GLU A 1 96 ? -8.242 31.125 15.156 1 91.06 96 GLU A C 1
ATOM 763 O O . GLU A 1 96 ? -7.465 30.391 15.766 1 91.06 96 GLU A O 1
ATOM 768 N N . LEU A 1 97 ? -8.273 31.266 13.852 1 95.25 97 LEU A N 1
ATOM 769 C CA . LEU A 1 97 ? -7.281 30.594 13.016 1 95.25 97 LEU A CA 1
ATOM 770 C C . LEU A 1 97 ? -5.938 31.312 13.078 1 95.25 97 LEU A C 1
ATOM 772 O O . LEU A 1 97 ? -5.84 32.5 12.719 1 95.25 97 LEU A O 1
ATOM 776 N N . LEU A 1 98 ? -4.969 30.594 13.492 1 95.25 98 LEU A N 1
ATOM 777 C CA . LEU A 1 98 ? -3.65 31.203 13.648 1 95.25 98 LEU A CA 1
ATOM 778 C C . LEU A 1 98 ? -2.775 30.922 12.43 1 95.25 98 LEU A C 1
ATOM 780 O O . LEU A 1 98 ? -2.057 31.812 11.969 1 95.25 98 LEU A O 1
ATOM 784 N N . ALA A 1 99 ? -2.807 29.734 11.93 1 97.5 99 ALA A N 1
ATOM 785 C CA . ALA A 1 99 ? -1.968 29.328 10.805 1 97.5 99 ALA A CA 1
ATOM 786 C C . ALA A 1 99 ? -2.512 28.062 10.141 1 97.5 99 ALA A C 1
ATOM 788 O O . ALA A 1 99 ? -3.32 27.344 10.734 1 97.5 99 ALA A O 1
ATOM 789 N N . THR A 1 100 ? -2.055 27.844 8.953 1 98.44 100 THR A N 1
ATOM 790 C CA . THR A 1 100 ? -2.615 26.734 8.203 1 98.44 100 THR A CA 1
ATOM 791 C C . THR A 1 100 ? -1.541 26.047 7.359 1 98.44 100 THR A C 1
ATOM 793 O O . THR A 1 100 ? -0.52 26.656 7.035 1 98.44 100 THR A O 1
ATOM 796 N N . TYR A 1 101 ? -1.708 24.875 7.051 1 98.19 101 TYR A N 1
ATOM 797 C CA . TYR A 1 101 ? -0.987 24.109 6.047 1 98.19 101 TYR A CA 1
ATOM 798 C C . TYR A 1 101 ? -1.956 23.359 5.129 1 98.19 101 TYR A C 1
ATOM 800 O O . TYR A 1 101 ? -2.893 22.719 5.602 1 98.19 101 TYR A O 1
ATOM 808 N N . GLU A 1 102 ? -1.758 23.516 3.84 1 98.25 102 GLU A N 1
ATOM 809 C CA . GLU A 1 102 ? -2.572 22.812 2.854 1 98.25 102 GLU A CA 1
ATOM 810 C C . GLU A 1 102 ? -1.708 22.234 1.733 1 98.25 102 GLU A C 1
ATOM 812 O O . GLU A 1 102 ? -0.763 22.875 1.277 1 98.25 102 GLU A O 1
ATOM 817 N N . ASP A 1 103 ? -2.014 21.078 1.294 1 97.44 103 ASP A N 1
ATOM 818 C CA . ASP A 1 103 ? -1.336 20.375 0.206 1 97.44 103 ASP A CA 1
ATOM 819 C C . ASP A 1 103 ? -2.182 19.219 -0.311 1 97.44 103 ASP A C 1
ATOM 821 O O . ASP A 1 103 ? -3.275 18.969 0.198 1 97.44 103 ASP A O 1
ATOM 825 N N . SER A 1 104 ? -1.736 18.609 -1.36 1 97.62 104 SER A N 1
ATOM 826 C CA . SER A 1 104 ? -2.355 17.344 -1.722 1 97.62 104 SER A CA 1
ATOM 827 C C . SER A 1 104 ? -1.972 16.234 -0.739 1 97.62 104 SER A C 1
ATOM 829 O O . SER A 1 104 ? -0.875 16.266 -0.177 1 97.62 104 SER A O 1
ATOM 831 N N . ALA A 1 105 ? -2.9 15.328 -0.513 1 98.06 105 ALA A N 1
ATOM 832 C CA . ALA A 1 105 ? -2.588 14.195 0.36 1 98.06 105 ALA A CA 1
ATOM 833 C C . ALA A 1 105 ? -1.392 13.414 -0.167 1 98.06 105 ALA A C 1
ATOM 835 O O . ALA A 1 105 ? -0.587 12.898 0.613 1 98.06 105 ALA A O 1
ATOM 836 N N . ARG A 1 106 ? -1.253 13.328 -1.521 1 96.75 106 ARG A N 1
ATOM 837 C CA . ARG A 1 106 ? -0.125 12.602 -2.096 1 96.75 106 ARG A CA 1
ATOM 838 C C . ARG A 1 106 ? 1.2 13.227 -1.667 1 96.75 106 ARG A C 1
ATOM 840 O O . ARG A 1 106 ? 2.086 12.523 -1.17 1 96.75 106 ARG A O 1
ATOM 847 N N . GLU A 1 107 ? 1.327 14.531 -1.857 1 93.94 107 GLU A N 1
ATOM 848 C CA . GLU A 1 107 ? 2.564 15.211 -1.49 1 93.94 107 GLU A CA 1
ATOM 849 C C . GLU A 1 107 ? 2.795 15.164 0.017 1 93.94 107 GLU A C 1
ATOM 851 O O . GLU A 1 107 ? 3.938 15.086 0.474 1 93.94 107 GLU A O 1
ATOM 856 N N . PHE A 1 108 ? 1.777 15.266 0.74 1 95.19 108 PHE A N 1
ATOM 857 C CA . PHE A 1 108 ? 1.869 15.234 2.195 1 95.19 108 PHE A CA 1
ATOM 858 C C . PHE A 1 108 ? 2.375 13.875 2.674 1 95.19 108 PHE A C 1
ATOM 860 O O . PHE A 1 108 ? 3.24 13.805 3.549 1 95.19 108 PHE A O 1
ATOM 867 N N . LEU A 1 109 ? 1.885 12.773 2.186 1 95.12 109 LEU A N 1
ATOM 868 C CA . LEU A 1 109 ? 2.189 11.43 2.674 1 95.12 109 LEU A CA 1
ATOM 869 C C . LEU A 1 109 ? 3.438 10.875 1.996 1 95.12 109 LEU A C 1
ATOM 871 O O . LEU A 1 109 ? 4.16 10.07 2.584 1 95.12 109 LEU A O 1
ATOM 875 N N . PHE A 1 110 ? 3.639 11.273 0.761 1 93 110 PHE A N 1
ATOM 876 C CA . PHE A 1 110 ? 4.777 10.812 -0.027 1 93 110 PHE A CA 1
ATOM 877 C C . PHE A 1 110 ? 5.508 11.984 -0.665 1 93 110 PHE A C 1
ATOM 879 O O . PHE A 1 110 ? 5.512 12.133 -1.889 1 93 110 PHE A O 1
ATOM 886 N N . PRO A 1 111 ? 6.211 12.688 0.167 1 89.94 111 PRO A N 1
ATOM 887 C CA . PRO A 1 111 ? 6.801 13.93 -0.342 1 89.94 111 PRO A CA 1
ATOM 888 C C . PRO A 1 111 ? 7.891 13.68 -1.382 1 89.94 111 PRO A C 1
ATOM 890 O O . PRO A 1 111 ? 8.656 12.719 -1.262 1 89.94 111 PRO A O 1
ATOM 893 N N . THR A 1 112 ? 7.949 14.484 -2.418 1 81.44 112 THR A N 1
ATOM 894 C CA . THR A 1 112 ? 9.039 14.492 -3.391 1 81.44 112 THR A CA 1
ATOM 895 C C . THR A 1 112 ? 10.297 15.102 -2.785 1 81.44 112 THR A C 1
ATOM 897 O O . THR A 1 112 ? 10.227 16.125 -2.094 1 81.44 112 THR A O 1
ATOM 900 N N . PRO A 1 113 ? 11.398 14.281 -2.818 1 70.81 113 PRO A N 1
ATOM 901 C CA . PRO A 1 113 ? 12.625 14.844 -2.254 1 70.81 113 PRO A CA 1
ATOM 902 C C . PRO A 1 113 ? 12.859 16.297 -2.682 1 70.81 113 PRO A C 1
ATOM 904 O O . PRO A 1 113 ? 12.758 16.609 -3.869 1 70.81 113 PRO A O 1
ATOM 907 N N . ARG A 1 114 ? 12.641 17.078 -1.852 1 60.34 114 ARG A N 1
ATOM 908 C CA . ARG A 1 114 ? 13.023 18.453 -2.152 1 60.34 114 ARG A CA 1
ATOM 909 C C . ARG A 1 114 ? 14.484 18.703 -1.786 1 60.34 114 ARG A C 1
ATOM 911 O O . ARG A 1 114 ? 15.078 17.938 -1.023 1 60.34 114 ARG A O 1
ATOM 918 N N . ILE A 1 115 ? 15.25 19.484 -2.65 1 50.97 115 ILE A N 1
ATOM 919 C CA . ILE A 1 115 ? 16.656 19.859 -2.51 1 50.97 115 ILE A CA 1
ATOM 920 C C . ILE A 1 115 ? 16.969 20.156 -1.045 1 50.97 115 ILE A C 1
ATOM 922 O O . ILE A 1 115 ? 18.078 19.922 -0.577 1 50.97 115 ILE A O 1
ATOM 926 N N . SER A 1 116 ? 16.047 20.812 -0.466 1 47.09 116 SER A N 1
ATOM 927 C CA . SER A 1 116 ? 16.453 21.266 0.862 1 47.09 116 SER A CA 1
ATOM 928 C C . SER A 1 116 ? 16.516 20.109 1.85 1 47.09 116 SER A C 1
ATOM 930 O O . SER A 1 116 ? 15.75 19.141 1.735 1 47.09 116 SER A O 1
ATOM 932 N N . PRO A 1 117 ? 17.609 20.078 2.471 1 43.56 117 PRO A N 1
ATOM 933 C CA . PRO A 1 117 ? 17.969 18.984 3.385 1 43.56 117 PRO A CA 1
ATOM 934 C C . PRO A 1 117 ? 16.812 18.578 4.297 1 43.56 117 PRO A C 1
ATOM 936 O O . PRO A 1 117 ? 16.203 19.438 4.945 1 43.56 117 PRO A O 1
ATOM 939 N N . THR A 1 118 ? 15.914 17.953 3.689 1 46.12 118 THR A N 1
ATOM 940 C CA . THR A 1 118 ? 14.977 17.422 4.68 1 46.12 118 THR A CA 1
ATOM 941 C C . THR A 1 118 ? 15.711 16.641 5.758 1 46.12 118 THR A C 1
ATOM 943 O O . THR A 1 118 ? 16.641 15.883 5.457 1 46.12 118 THR A O 1
ATOM 946 N N . TYR A 1 119 ? 15.922 17.234 6.836 1 39.47 119 TYR A N 1
ATOM 947 C CA . TYR A 1 119 ? 16.562 16.609 7.98 1 39.47 119 TYR A CA 1
ATOM 948 C C . TYR A 1 119 ? 16.234 15.133 8.055 1 39.47 119 TYR A C 1
ATOM 950 O O . TYR A 1 119 ? 15.109 14.727 7.742 1 39.47 119 TYR A O 1
ATOM 958 N N . PRO A 1 120 ? 17.125 14.32 8.055 1 36.41 120 PRO A N 1
ATOM 959 C CA . PRO A 1 120 ? 17.25 12.867 8.203 1 36.41 120 PRO A CA 1
ATOM 960 C C . PRO A 1 120 ? 16.469 12.328 9.398 1 36.41 120 PRO A C 1
ATOM 962 O O . PRO A 1 120 ? 16.625 12.812 10.516 1 36.41 120 PRO A O 1
ATOM 965 N N . GLY A 1 121 ? 15.211 12.07 9.445 1 42.5 121 GLY A N 1
ATOM 966 C CA . GLY A 1 121 ? 14.438 11.234 10.352 1 42.5 121 GLY A CA 1
ATOM 967 C C . GLY A 1 121 ? 12.984 11.078 9.93 1 42.5 121 GLY A C 1
ATOM 968 O O . GLY A 1 121 ? 12.555 11.688 8.945 1 42.5 121 GLY A O 1
ATOM 969 N N . VAL A 1 122 ? 12.258 9.93 10.336 1 53.19 122 VAL A N 1
ATOM 970 C CA . VAL A 1 122 ? 10.852 9.609 10.523 1 53.19 122 VAL A CA 1
ATOM 971 C C . VAL A 1 122 ? 10.055 10.891 10.773 1 53.19 122 VAL A C 1
ATOM 973 O O . VAL A 1 122 ? 8.852 10.945 10.516 1 53.19 122 VAL A O 1
ATOM 976 N N . ASP A 1 123 ? 10.789 12.039 11.016 1 73.56 123 ASP A N 1
ATOM 977 C CA . ASP A 1 123 ? 10.164 13.281 11.461 1 73.56 123 ASP A CA 1
ATOM 978 C C . ASP A 1 123 ? 10.172 14.32 10.344 1 73.56 123 ASP A C 1
ATOM 980 O O . ASP A 1 123 ? 11.18 14.508 9.664 1 73.56 123 ASP A O 1
ATOM 984 N N . ARG A 1 124 ? 9.055 14.719 9.938 1 87.38 124 ARG A N 1
ATOM 985 C CA . ARG A 1 124 ? 8.789 15.758 8.945 1 87.38 124 ARG A CA 1
ATOM 986 C C . ARG A 1 124 ? 8.523 17.094 9.617 1 87.38 124 ARG A C 1
ATOM 988 O O . ARG A 1 124 ? 8.117 17.141 10.781 1 87.38 124 ARG A O 1
ATOM 995 N N . GLU A 1 125 ? 9.047 18.078 8.906 1 91.75 125 GLU A N 1
ATOM 996 C CA . GLU A 1 125 ? 8.695 19.438 9.336 1 91.75 125 GLU A CA 1
ATOM 997 C C . GLU A 1 125 ? 8.125 20.25 8.18 1 91.75 125 GLU A C 1
ATOM 999 O O . GLU A 1 125 ? 8.586 20.125 7.039 1 91.75 125 GLU A O 1
ATOM 1004 N N . VAL A 1 126 ? 7.129 21.047 8.5 1 93.81 126 VAL A N 1
ATOM 1005 C CA . VAL A 1 126 ? 6.574 21.969 7.516 1 93.81 126 VAL A CA 1
ATOM 1006 C C . VAL A 1 126 ? 6.324 23.328 8.164 1 93.81 126 VAL A C 1
ATOM 1008 O O . VAL A 1 126 ? 6.109 23.406 9.375 1 93.81 126 VAL A O 1
ATOM 1011 N N . LEU A 1 127 ? 6.418 24.328 7.359 1 95.56 127 LEU A N 1
ATOM 1012 C CA . LEU A 1 127 ? 6.039 25.672 7.82 1 95.56 127 LEU A CA 1
ATOM 1013 C C . LEU A 1 127 ? 4.559 25.938 7.562 1 95.56 127 LEU A C 1
ATOM 1015 O O . LEU A 1 127 ? 4.062 25.672 6.465 1 95.56 127 LEU A O 1
ATOM 1019 N N . LEU A 1 128 ? 3.969 26.375 8.641 1 98 128 LEU A N 1
ATOM 1020 C CA . LEU A 1 128 ? 2.578 26.797 8.484 1 98 128 LEU A CA 1
ATOM 1021 C C . LEU A 1 128 ? 2.486 28.188 7.891 1 98 128 LEU A C 1
ATOM 1023 O O . LEU A 1 128 ? 3.385 29.016 8.086 1 98 128 LEU A O 1
ATOM 1027 N N . GLN A 1 129 ? 1.392 28.422 7.141 1 98 129 GLN A N 1
ATOM 1028 C CA . GLN A 1 129 ? 1.091 29.766 6.656 1 98 129 GLN A CA 1
ATOM 1029 C C . GLN A 1 129 ? 0.362 30.578 7.723 1 98 129 GLN A C 1
ATOM 1031 O O . GLN A 1 129 ? -0.763 30.25 8.102 1 98 129 GLN A O 1
ATOM 1036 N N . ARG A 1 130 ? 0.93 31.641 8.078 1 96.69 130 ARG A N 1
ATOM 1037 C CA . ARG A 1 130 ? 0.367 32.469 9.148 1 96.69 130 ARG A CA 1
ATOM 1038 C C . ARG A 1 130 ? -0.876 33.219 8.68 1 96.69 130 ARG A C 1
ATOM 1040 O O . ARG A 1 130 ? -0.959 33.594 7.516 1 96.69 130 ARG A O 1
ATOM 1047 N N . SER A 1 131 ? -1.771 33.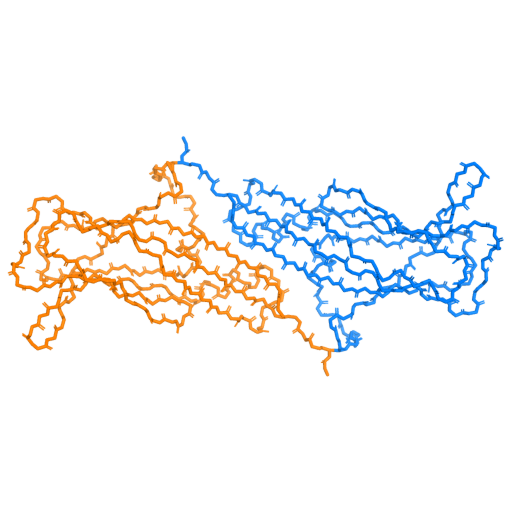281 9.602 1 95.69 131 SER A N 1
ATOM 1048 C CA . SER A 1 131 ? -2.887 34.188 9.352 1 95.69 131 SER A CA 1
ATOM 1049 C C . SER A 1 131 ? -2.473 35.656 9.562 1 95.69 131 SER A C 1
ATOM 1051 O O . SER A 1 131 ? -1.387 35.906 10.078 1 95.69 131 SER A O 1
ATOM 1053 N N . TYR A 1 132 ? -3.373 36.562 9.133 1 91.81 132 TYR A N 1
ATOM 1054 C CA . TYR A 1 132 ? -3.09 37.969 9.266 1 91.81 132 TYR A CA 1
ATOM 1055 C C . TYR A 1 132 ? -2.908 38.375 10.727 1 91.81 132 TYR A C 1
ATOM 1057 O O . TYR A 1 132 ? -2.088 39.219 11.047 1 91.81 132 TYR A O 1
ATOM 1065 N N . SER A 1 133 ? -3.578 37.688 11.586 1 86.69 133 SER A N 1
ATOM 1066 C CA . SER A 1 133 ? -3.594 38.062 12.992 1 86.69 133 SER A CA 1
ATOM 1067 C C . SER A 1 133 ? -2.453 37.406 13.758 1 86.69 133 SER A C 1
ATOM 1069 O O . SER A 1 133 ? -2.219 37.719 14.93 1 86.69 133 SER A O 1
ATOM 1071 N N . PHE A 1 134 ? -1.727 36.531 13.164 1 91.94 134 PHE A N 1
ATOM 1072 C CA . PHE A 1 134 ? -0.667 35.812 13.859 1 91.94 134 PHE A CA 1
ATOM 1073 C C . PHE A 1 134 ? 0.577 36.688 14 1 91.94 134 PHE A C 1
ATOM 1075 O O . PHE A 1 134 ? 1.077 37.219 13.016 1 91.94 134 PHE A O 1
ATOM 1082 N N . PRO A 1 135 ? 1.015 36.781 15.141 1 88.75 135 PRO A N 1
ATOM 1083 C CA . PRO A 1 135 ? 2.232 37.562 15.336 1 88.75 135 PRO A CA 1
ATOM 1084 C C . PRO A 1 135 ? 3.5 36.781 14.984 1 88.75 135 PRO A C 1
ATOM 1086 O O . PRO A 1 135 ? 3.529 35.562 15.102 1 88.75 135 PRO A O 1
ATOM 1089 N N . GLY A 1 136 ? 4.516 37.469 14.414 1 90 136 GLY A N 1
ATOM 1090 C CA . GLY A 1 136 ? 5.832 36.875 14.281 1 90 136 GLY A CA 1
ATOM 1091 C C . GLY A 1 136 ? 6.008 36.125 12.984 1 90 136 GLY A C 1
ATOM 1092 O O . GLY A 1 136 ? 5.438 36.469 11.953 1 90 136 GLY A O 1
ATOM 1093 N N . ILE A 1 137 ? 6.855 35.094 13.047 1 94.5 137 ILE A N 1
ATOM 1094 C CA . ILE A 1 137 ? 7.215 34.312 11.875 1 94.5 137 ILE A CA 1
ATOM 1095 C C . ILE A 1 137 ? 6.273 33.125 11.742 1 94.5 137 ILE A C 1
ATOM 1097 O O . ILE A 1 137 ? 5.387 32.938 12.57 1 94.5 137 ILE A O 1
ATOM 1101 N N . ALA A 1 138 ? 6.516 32.406 10.703 1 95.75 138 ALA A N 1
ATOM 1102 C CA . ALA A 1 138 ? 5.691 31.234 10.453 1 95.75 138 ALA A CA 1
ATOM 1103 C C . ALA A 1 138 ? 6.016 30.125 11.445 1 95.75 138 ALA A C 1
ATOM 1105 O O . ALA A 1 138 ? 7.184 29.781 11.633 1 95.75 138 ALA A O 1
ATOM 1106 N N . PRO A 1 139 ? 4.961 29.562 12.016 1 97.12 139 PRO A N 1
ATOM 1107 C CA . PRO A 1 139 ? 5.227 28.438 12.914 1 97.12 139 PRO A CA 1
ATOM 1108 C C . PRO A 1 139 ? 5.688 27.188 12.164 1 97.12 139 PRO A C 1
ATOM 1110 O O . PRO A 1 139 ? 5.305 26.984 11.008 1 97.12 139 PRO A O 1
ATOM 1113 N N . LYS A 1 140 ? 6.453 26.406 12.852 1 96.88 140 LYS A N 1
ATOM 1114 C CA . LYS A 1 140 ? 6.945 25.141 12.32 1 96.88 140 LYS A CA 1
ATOM 1115 C C . LYS A 1 140 ? 6.23 23.969 12.961 1 96.88 140 LYS A C 1
ATOM 1117 O O . LYS A 1 140 ? 6.207 23.844 14.188 1 96.88 140 LYS A O 1
ATOM 1122 N N . LEU A 1 141 ? 5.68 23.188 12.148 1 96.56 141 LEU A N 1
ATOM 1123 C CA . LEU A 1 141 ? 5.031 21.969 12.633 1 96.56 141 LEU A CA 1
ATOM 1124 C C . LEU A 1 141 ? 5.941 20.766 12.453 1 96.56 141 LEU A C 1
ATOM 1126 O O . LEU A 1 141 ? 6.465 20.531 11.359 1 96.56 141 LEU A O 1
ATOM 1130 N N . GLU A 1 142 ? 6.121 20 13.5 1 94.94 142 GLU A N 1
ATOM 1131 C CA . GLU A 1 142 ? 6.871 18.75 13.484 1 94.94 142 GLU A CA 1
ATOM 1132 C C . GLU A 1 142 ? 5.945 17.547 13.648 1 94.94 142 GLU A C 1
ATOM 1134 O O . GLU A 1 142 ? 5.156 17.484 14.586 1 94.94 142 GLU A O 1
ATOM 1139 N N . PHE A 1 143 ? 6.09 16.656 12.75 1 94.88 143 PHE A N 1
ATOM 1140 C CA . PHE A 1 143 ? 5.211 15.492 12.789 1 94.88 143 PHE A CA 1
ATOM 1141 C C . PHE A 1 143 ? 5.848 14.297 12.086 1 94.88 143 PHE A C 1
ATOM 1143 O O . PHE A 1 143 ? 6.922 14.422 11.492 1 94.88 143 PHE A O 1
ATOM 1150 N N . SER A 1 144 ? 5.199 13.141 12.258 1 93 144 SER A N 1
ATOM 1151 C CA . SER A 1 144 ? 5.527 11.938 11.5 1 93 144 SER A CA 1
ATOM 1152 C C . SER A 1 144 ? 4.266 11.211 11.039 1 93 144 SER A C 1
ATOM 1154 O O . SER A 1 144 ? 3.184 11.43 11.594 1 93 144 SER A O 1
ATOM 1156 N N . SER A 1 145 ? 4.418 10.5 9.977 1 93.81 145 SER A N 1
ATOM 1157 C CA . SER A 1 145 ? 3.26 9.75 9.484 1 93.81 145 SER A CA 1
ATOM 1158 C C . SER A 1 145 ? 3.662 8.359 9.008 1 93.81 145 SER A C 1
ATOM 1160 O O . SER A 1 145 ? 4.82 8.133 8.648 1 93.81 145 SER A O 1
ATOM 1162 N N . ARG A 1 146 ? 2.715 7.457 9.055 1 94.44 146 ARG A N 1
ATOM 1163 C CA . ARG A 1 146 ? 2.83 6.109 8.516 1 94.44 146 ARG A CA 1
ATOM 1164 C C . ARG A 1 146 ? 1.602 5.746 7.688 1 94.44 146 ARG A C 1
ATOM 1166 O O . ARG A 1 146 ? 0.468 5.914 8.141 1 94.44 146 ARG A O 1
ATOM 1173 N N . THR A 1 147 ? 1.926 5.238 6.484 1 96.81 147 THR A N 1
ATOM 1174 C CA . THR A 1 147 ? 0.831 4.918 5.57 1 96.81 147 THR A CA 1
ATOM 1175 C C . THR A 1 147 ? 0.806 3.426 5.258 1 96.81 147 THR A C 1
ATOM 1177 O O . THR A 1 147 ? 1.854 2.816 5.035 1 96.81 147 THR A O 1
ATOM 1180 N N . ILE A 1 148 ? -0.405 2.822 5.289 1 98.25 148 ILE A N 1
ATOM 1181 C CA . ILE A 1 148 ? -0.657 1.456 4.844 1 98.25 148 ILE A CA 1
ATOM 1182 C C . ILE A 1 148 ? -1.702 1.461 3.73 1 98.25 148 ILE A C 1
ATOM 1184 O O . ILE A 1 148 ? -2.746 2.107 3.852 1 98.25 148 ILE A O 1
ATOM 1188 N N . ILE A 1 149 ? -1.359 0.847 2.65 1 98.38 149 ILE A N 1
ATOM 1189 C CA . ILE A 1 149 ? -2.307 0.592 1.571 1 98.38 149 ILE A CA 1
ATOM 1190 C C . ILE A 1 149 ? -2.641 -0.897 1.519 1 98.38 149 ILE A C 1
ATOM 1192 O O . ILE A 1 149 ? -1.744 -1.737 1.417 1 98.38 149 ILE A O 1
ATOM 1196 N N . LYS A 1 150 ? -3.92 -1.225 1.574 1 97.75 150 LYS A N 1
ATOM 1197 C CA . LYS A 1 150 ? -4.25 -2.646 1.626 1 97.75 150 LYS A CA 1
ATOM 1198 C C . LYS A 1 150 ? -5.484 -2.957 0.785 1 97.75 150 LYS A C 1
ATOM 1200 O O . LYS A 1 150 ? -6.367 -2.111 0.633 1 97.75 150 LYS A O 1
ATOM 1205 N N . GLU A 1 151 ? -5.504 -4.121 0.283 1 93.69 151 GLU A N 1
ATOM 1206 C CA . GLU A 1 151 ? -6.676 -4.617 -0.435 1 93.69 151 GLU A CA 1
ATOM 1207 C C . GLU A 1 151 ? -7.828 -4.914 0.523 1 93.69 151 GLU A C 1
ATOM 1209 O O . GLU A 1 151 ? -7.609 -5.43 1.62 1 93.69 151 GLU A O 1
ATOM 1214 N N . VAL A 1 152 ? -9.039 -4.527 0.062 1 91 152 VAL A N 1
ATOM 1215 C CA . VAL A 1 152 ? -10.219 -4.824 0.862 1 91 152 VAL A CA 1
ATOM 1216 C C . VAL A 1 152 ? -11.336 -5.352 -0.04 1 91 152 VAL A C 1
ATOM 1218 O O . VAL A 1 152 ? -11.367 -5.059 -1.237 1 91 152 VAL A O 1
ATOM 1221 N N . MET B 1 1 ? 21.719 10.844 7.418 1 36.62 1 MET B N 1
ATOM 1222 C CA . MET B 1 1 ? 20.812 10.906 6.277 1 36.62 1 MET B CA 1
ATOM 1223 C C . MET B 1 1 ? 19.375 10.602 6.711 1 36.62 1 MET B C 1
ATOM 1225 O O . MET B 1 1 ? 19.141 9.672 7.484 1 36.62 1 MET B O 1
ATOM 1229 N N . PRO B 1 2 ? 18.562 11.641 6.73 1 45.22 2 PRO B N 1
ATOM 1230 C CA . PRO B 1 2 ? 17.219 11.32 7.203 1 45.22 2 PRO B CA 1
ATOM 1231 C C . PRO B 1 2 ? 16.719 9.969 6.699 1 45.22 2 PRO B C 1
ATOM 1233 O O . PRO B 1 2 ? 17.078 9.539 5.602 1 45.22 2 PRO B O 1
ATOM 1236 N N . ARG B 1 3 ? 16.609 9.078 7.594 1 54.25 3 ARG B N 1
ATOM 1237 C CA . ARG B 1 3 ? 16.203 7.73 7.234 1 54.25 3 ARG B CA 1
ATOM 1238 C C . ARG B 1 3 ? 15.062 7.758 6.219 1 54.25 3 ARG B C 1
ATOM 1240 O O . ARG B 1 3 ? 14.008 8.344 6.473 1 54.25 3 ARG B O 1
ATOM 1247 N N . ARG B 1 4 ? 15.414 7.668 4.891 1 62.28 4 ARG B N 1
ATOM 1248 C CA . ARG B 1 4 ? 14.453 7.617 3.793 1 62.28 4 ARG B CA 1
ATOM 1249 C C . ARG B 1 4 ? 13.445 6.492 4 1 62.28 4 ARG B C 1
ATOM 1251 O O . ARG B 1 4 ? 13.828 5.355 4.293 1 62.28 4 ARG B O 1
ATOM 1258 N N . LYS B 1 5 ? 12.172 6.855 4.203 1 79.81 5 LYS B N 1
ATOM 1259 C CA . LYS B 1 5 ? 11.109 5.859 4.301 1 79.81 5 LYS B CA 1
ATOM 1260 C C . LYS B 1 5 ? 11.078 4.965 3.064 1 79.81 5 LYS B C 1
ATOM 1262 O O . LYS B 1 5 ? 11.414 5.406 1.965 1 79.81 5 LYS B O 1
ATOM 1267 N N . ALA B 1 6 ? 11.117 3.75 3.275 1 91.69 6 ALA B N 1
ATOM 1268 C CA . ALA B 1 6 ? 10.922 2.789 2.193 1 91.69 6 ALA B CA 1
ATOM 1269 C C . ALA B 1 6 ? 9.555 2.123 2.291 1 91.69 6 ALA B C 1
ATOM 1271 O O . ALA B 1 6 ? 8.852 2.275 3.295 1 91.69 6 ALA B O 1
ATOM 1272 N N . LEU B 1 7 ? 9.117 1.561 1.188 1 96.44 7 LEU B N 1
ATOM 1273 C CA . LEU B 1 7 ? 7.844 0.854 1.186 1 96.44 7 LEU B CA 1
ATOM 1274 C C . LEU B 1 7 ? 8.055 -0.652 1.091 1 96.44 7 LEU B C 1
ATOM 1276 O O . LEU B 1 7 ? 8.93 -1.115 0.353 1 96.44 7 LEU B O 1
ATOM 1280 N N . LYS B 1 8 ? 7.355 -1.379 1.864 1 98.38 8 LYS B N 1
ATOM 1281 C CA . LYS B 1 8 ? 7.344 -2.84 1.869 1 98.38 8 LYS B CA 1
ATOM 1282 C C . LYS B 1 8 ? 6.043 -3.383 1.289 1 98.38 8 LYS B C 1
ATOM 1284 O O . LYS B 1 8 ? 4.961 -2.871 1.591 1 98.38 8 LYS B O 1
ATOM 1289 N N . VAL B 1 9 ? 6.133 -4.352 0.436 1 98.69 9 VAL B N 1
ATOM 1290 C CA . VAL B 1 9 ? 4.977 -5.059 -0.102 1 98.69 9 VAL B CA 1
ATOM 1291 C C . VAL B 1 9 ? 4.859 -6.43 0.557 1 98.69 9 VAL B C 1
ATOM 1293 O O . VAL B 1 9 ? 5.828 -7.191 0.601 1 98.69 9 VAL B O 1
ATOM 1296 N N . VAL B 1 10 ? 3.713 -6.711 1.138 1 98.69 10 VAL B N 1
ATOM 1297 C CA . VAL B 1 10 ? 3.395 -8.016 1.717 1 98.69 10 VAL B CA 1
ATOM 1298 C C . VAL B 1 10 ? 2.229 -8.641 0.96 1 98.69 10 VAL B C 1
ATOM 1300 O O . VAL B 1 10 ? 1.186 -8.016 0.776 1 98.69 10 VAL B O 1
ATOM 1303 N N . VAL B 1 11 ? 2.377 -9.875 0.552 1 98.12 11 VAL B N 1
ATOM 1304 C CA . VAL B 1 11 ? 1.367 -10.555 -0.253 1 98.12 11 VAL B CA 1
ATOM 1305 C C . VAL B 1 11 ? 1.045 -11.914 0.361 1 98.12 11 VAL B C 1
ATOM 1307 O O . VAL B 1 11 ? 1.946 -12.719 0.614 1 98.12 11 VAL B O 1
ATOM 1310 N N . ASP B 1 12 ? -0.21 -12.148 0.669 1 97.5 12 ASP B N 1
ATOM 1311 C CA . ASP B 1 12 ? -0.71 -13.492 0.966 1 97.5 12 ASP B CA 1
ATOM 1312 C C . ASP B 1 12 ? -1.387 -14.109 -0.256 1 97.5 12 ASP B C 1
ATOM 1314 O O . ASP B 1 12 ? -2.344 -13.547 -0.793 1 97.5 12 ASP B O 1
ATOM 1318 N N . VAL B 1 13 ? -0.89 -15.203 -0.689 1 96.88 13 VAL B N 1
ATOM 1319 C CA . VAL B 1 13 ? -1.54 -15.945 -1.768 1 96.88 13 VAL B CA 1
ATOM 1320 C C . VAL B 1 13 ? -2.168 -17.219 -1.216 1 96.88 13 VAL B C 1
ATOM 1322 O O . VAL B 1 13 ? -1.484 -18.031 -0.59 1 96.88 13 VAL B O 1
ATOM 1325 N N . HIS B 1 14 ? -3.42 -17.375 -1.418 1 96.31 14 HIS B N 1
ATOM 1326 C CA . HIS B 1 14 ? -4.145 -18.578 -1.042 1 96.31 14 HIS B CA 1
ATOM 1327 C C . HIS B 1 14 ? -4.418 -19.453 -2.258 1 96.31 14 HIS B C 1
ATOM 1329 O O . HIS B 1 14 ? -5.215 -19.094 -3.125 1 96.31 14 HIS B O 1
ATOM 1335 N N . PHE B 1 15 ? -3.75 -20.562 -2.291 1 96 15 PHE B N 1
ATOM 1336 C CA . PHE B 1 15 ? -3.99 -21.516 -3.371 1 96 15 PHE B CA 1
ATOM 1337 C C . PHE B 1 15 ? -5.145 -22.453 -3.021 1 96 15 PHE B C 1
ATOM 1339 O O . PHE B 1 15 ? -5.102 -23.141 -2 1 96 15 PHE B O 1
ATOM 1346 N N . HIS B 1 16 ? -6.133 -22.469 -3.881 1 94.62 16 HIS B N 1
ATOM 1347 C CA . HIS B 1 16 ? -7.328 -23.25 -3.605 1 94.62 16 HIS B CA 1
ATOM 1348 C C . HIS B 1 16 ? -7.254 -24.625 -4.273 1 94.62 16 HIS B C 1
ATOM 1350 O O . HIS B 1 16 ? -7.25 -25.656 -3.59 1 94.62 16 HIS B O 1
ATOM 1356 N N . ALA B 1 17 ? -7.117 -24.531 -5.633 1 94.94 17 ALA B N 1
ATOM 1357 C CA . ALA B 1 17 ? -7.176 -25.812 -6.348 1 94.94 17 ALA B CA 1
ATOM 1358 C C . ALA B 1 17 ? -6.543 -25.688 -7.73 1 94.94 17 ALA B C 1
ATOM 1360 O O . ALA B 1 17 ? -6.445 -24.594 -8.281 1 94.94 17 ALA B O 1
ATOM 1361 N N . VAL B 1 18 ? -6.121 -26.828 -8.242 1 96.12 18 VAL B N 1
ATOM 1362 C CA . VAL B 1 18 ? -5.805 -27 -9.656 1 96.12 18 VAL B CA 1
ATOM 1363 C C . VAL B 1 18 ? -6.723 -28.062 -10.266 1 96.12 18 VAL B C 1
ATOM 1365 O O . VAL B 1 18 ? -6.84 -29.172 -9.734 1 96.12 18 VAL B O 1
ATOM 1368 N N . THR B 1 19 ? -7.363 -27.656 -11.336 1 96.31 19 THR B N 1
ATOM 1369 C CA . THR B 1 19 ? -8.297 -28.562 -11.984 1 96.31 19 THR B CA 1
ATOM 1370 C C . THR B 1 19 ? -7.883 -28.828 -13.438 1 96.31 19 THR B C 1
ATOM 1372 O O . THR B 1 19 ? -7.262 -27.969 -14.07 1 96.31 19 THR B O 1
ATOM 1375 N N . CYS B 1 20 ? -8.227 -29.953 -13.898 1 96.62 20 CYS B N 1
ATOM 1376 C CA . CYS B 1 20 ? -7.992 -30.328 -15.281 1 96.62 20 CYS B CA 1
ATOM 1377 C C . CYS B 1 20 ? -8.883 -31.516 -15.68 1 96.62 20 CYS B C 1
ATOM 1379 O O . CYS B 1 20 ? -8.484 -32.656 -15.539 1 96.62 20 CYS B O 1
ATOM 1381 N N . PRO B 1 21 ? -10.023 -31.219 -16.297 1 93.25 21 PRO B N 1
ATOM 1382 C CA . PRO B 1 21 ? -10.992 -32.281 -16.609 1 93.25 21 PRO B CA 1
ATOM 1383 C C . PRO B 1 21 ? -10.422 -33.312 -17.578 1 93.25 21 PRO B C 1
ATOM 1385 O O . PRO B 1 21 ? -9.758 -32.969 -18.547 1 93.25 21 PRO B O 1
ATOM 1388 N N . GLY B 1 22 ? -10.656 -34.562 -17.25 1 93.25 22 GLY B N 1
ATOM 1389 C CA . GLY B 1 22 ? -10.375 -35.656 -18.156 1 93.25 22 GLY B CA 1
ATOM 1390 C C . GLY B 1 22 ? -8.922 -36.094 -18.141 1 93.25 22 GLY B C 1
ATOM 1391 O O . GLY B 1 22 ? -8.508 -36.938 -18.953 1 93.25 22 GLY B O 1
ATOM 1392 N N . VAL B 1 23 ? -8.164 -35.5 -17.328 1 93.5 23 VAL B N 1
ATOM 1393 C CA . VAL B 1 23 ? -6.738 -35.781 -17.344 1 93.5 23 VAL B CA 1
ATOM 1394 C C . VAL B 1 23 ? -6.371 -36.656 -16.141 1 93.5 23 VAL B C 1
ATOM 1396 O O . VAL B 1 23 ? -6.84 -36.406 -15.031 1 93.5 23 VAL B O 1
ATOM 1399 N N . PHE B 1 24 ? -5.496 -37.688 -16.391 1 91.25 24 PHE B N 1
ATOM 1400 C CA . PHE B 1 24 ? -4.996 -38.562 -15.344 1 91.25 24 PHE B CA 1
ATOM 1401 C C . PHE B 1 24 ? -3.473 -38.594 -15.328 1 91.25 24 PHE B C 1
ATOM 1403 O O . PHE B 1 24 ? -2.838 -38.719 -16.375 1 91.25 24 PHE B O 1
ATOM 1410 N N . LEU B 1 25 ? -3.006 -38.375 -14.133 1 88.5 25 LEU B N 1
ATOM 1411 C CA . LEU B 1 25 ? -1.559 -38.438 -13.969 1 88.5 25 LEU B CA 1
ATOM 1412 C C . LEU B 1 25 ? -1.148 -39.812 -13.461 1 88.5 25 LEU B C 1
ATOM 1414 O O . LEU B 1 25 ? -1.936 -40.5 -12.797 1 88.5 25 LEU B O 1
ATOM 1418 N N . PRO B 1 26 ? 0.102 -40.094 -13.812 1 81.5 26 PRO B N 1
ATOM 1419 C CA . PRO B 1 26 ? 0.57 -41.375 -13.242 1 81.5 26 PRO B CA 1
ATOM 1420 C C . PRO B 1 26 ? 0.525 -41.375 -11.719 1 81.5 26 PRO B C 1
ATOM 1422 O O . PRO B 1 26 ? 0.8 -40.344 -11.078 1 81.5 26 PRO B O 1
ATOM 1425 N N . GLU B 1 27 ? -0.048 -42.438 -11.156 1 73.56 27 GLU B N 1
ATOM 1426 C CA . GLU B 1 27 ? -0.247 -42.562 -9.711 1 73.56 27 GLU B CA 1
ATOM 1427 C C . GLU B 1 27 ? 1.063 -42.906 -9 1 73.56 27 GLU B C 1
ATOM 1429 O O . GLU B 1 27 ? 1.192 -43.938 -8.383 1 73.56 27 GLU B O 1
ATOM 1434 N N . GLN B 1 28 ? 2.01 -42.156 -9.203 1 70.81 28 GLN B N 1
ATOM 1435 C CA . GLN B 1 28 ? 3.287 -42.469 -8.578 1 70.81 28 GLN B CA 1
ATOM 1436 C C . GLN B 1 28 ? 3.609 -41.531 -7.441 1 70.81 28 GLN B C 1
ATOM 1438 O O . GLN B 1 28 ? 3.869 -41.938 -6.312 1 70.81 28 GLN B O 1
ATOM 1443 N N . GLN B 1 29 ? 3.764 -40.344 -7.711 1 78.56 29 GLN B N 1
ATOM 1444 C CA . GLN B 1 29 ? 4.25 -39.438 -6.672 1 78.56 29 GLN B CA 1
ATOM 1445 C C . GLN B 1 29 ? 3.363 -38.188 -6.562 1 78.56 29 GLN B C 1
ATOM 1447 O O . GLN B 1 29 ? 2.525 -37.938 -7.43 1 78.56 29 GLN B O 1
ATOM 1452 N N . ASP B 1 30 ? 3.518 -37.5 -5.473 1 90.62 30 ASP B N 1
ATOM 1453 C CA . ASP B 1 30 ? 2.674 -36.375 -5.117 1 90.62 30 ASP B CA 1
ATOM 1454 C C . ASP B 1 30 ? 3 -35.156 -5.98 1 90.62 30 ASP B C 1
ATOM 1456 O O . ASP B 1 30 ? 4 -35.156 -6.699 1 90.62 30 ASP B O 1
ATOM 1460 N N . VAL B 1 31 ? 2.053 -34.312 -6.027 1 94.19 31 VAL B N 1
ATOM 1461 C CA . VAL B 1 31 ? 2.199 -33.062 -6.785 1 94.19 31 VAL B CA 1
ATOM 1462 C C . VAL B 1 31 ? 2.203 -31.875 -5.836 1 94.19 31 VAL B C 1
ATOM 1464 O O . VAL B 1 31 ? 1.637 -31.938 -4.742 1 94.19 31 VAL B O 1
ATOM 1467 N N . PHE B 1 32 ? 2.906 -30.844 -6.2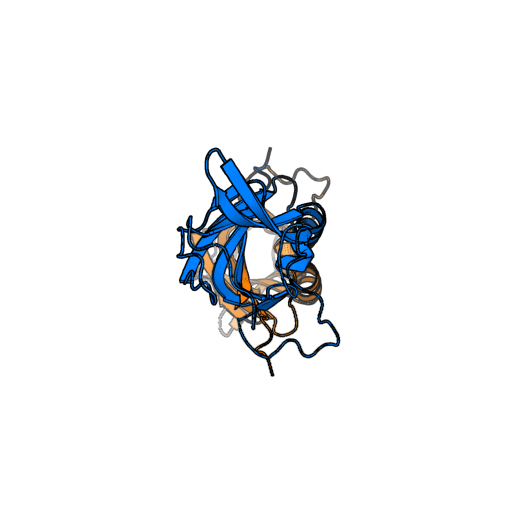03 1 95.69 32 PHE B N 1
ATOM 1468 C CA . PHE B 1 32 ? 2.924 -29.609 -5.43 1 95.69 32 PHE B CA 1
ATOM 1469 C C . PHE B 1 32 ? 3.18 -28.406 -6.332 1 95.69 32 PHE B C 1
ATOM 1471 O O . PHE B 1 32 ? 3.48 -28.562 -7.516 1 95.69 32 PHE B O 1
ATOM 1478 N N . LEU B 1 33 ? 3.01 -27.266 -5.816 1 97.44 33 LEU B N 1
ATOM 1479 C CA . LEU B 1 33 ? 3.33 -26.016 -6.523 1 97.44 33 LEU B CA 1
ATOM 1480 C C . LEU B 1 33 ? 4.637 -25.422 -6.012 1 97.44 33 LEU B C 1
ATOM 1482 O O . LEU B 1 33 ? 4.848 -25.328 -4.801 1 97.44 33 LEU B O 1
ATOM 1486 N N . ASN B 1 34 ? 5.504 -25.125 -6.891 1 97.62 34 ASN B N 1
ATOM 1487 C CA . ASN B 1 34 ? 6.629 -24.234 -6.633 1 97.62 34 ASN B CA 1
ATOM 1488 C C . ASN B 1 34 ? 6.305 -22.781 -7.016 1 97.62 34 ASN B C 1
ATOM 1490 O O . ASN B 1 34 ? 5.918 -22.516 -8.156 1 97.62 34 ASN B O 1
ATOM 1494 N N . VAL B 1 35 ? 6.5 -21.875 -6.035 1 98.62 35 VAL B N 1
ATOM 1495 C CA . VAL B 1 35 ? 6.07 -20.5 -6.277 1 98.62 35 VAL B CA 1
ATOM 1496 C C . VAL B 1 35 ? 7.238 -19.547 -6.039 1 98.62 35 VAL B C 1
ATOM 1498 O O . VAL B 1 35 ? 7.91 -19.625 -5.004 1 98.62 35 VAL B O 1
ATOM 1501 N N . GLU B 1 36 ? 7.539 -18.766 -7 1 98.81 36 GLU B N 1
ATOM 1502 C CA . GLU B 1 36 ? 8.5 -17.672 -6.867 1 98.81 36 GLU B CA 1
ATOM 1503 C C . GLU B 1 36 ? 7.82 -16.312 -7.004 1 98.81 36 GLU B C 1
ATOM 1505 O O . GLU B 1 36 ? 7.184 -16.031 -8.016 1 98.81 36 GLU B O 1
ATOM 1510 N N . LEU B 1 37 ? 7.922 -15.492 -6.074 1 98.75 37 LEU B N 1
ATOM 1511 C CA . LEU B 1 37 ? 7.309 -14.172 -6.027 1 98.75 37 LEU B CA 1
ATOM 1512 C C . LEU B 1 37 ? 8.078 -13.242 -5.09 1 98.75 37 LEU B C 1
ATOM 1514 O O . LEU B 1 37 ? 8.469 -13.648 -3.992 1 98.75 37 LEU B O 1
ATOM 1518 N N . LEU B 1 38 ? 8.328 -12.055 -5.547 1 98.56 38 LEU B N 1
ATOM 1519 C CA . LEU B 1 38 ? 8.992 -11.023 -4.75 1 98.56 38 LEU B CA 1
ATOM 1520 C C . LEU B 1 38 ? 10.359 -11.508 -4.277 1 98.56 38 LEU B C 1
ATOM 1522 O O . LEU B 1 38 ? 10.734 -11.273 -3.127 1 98.56 38 LEU B O 1
ATOM 1526 N N . GLY B 1 39 ? 11 -12.258 -5.121 1 97.69 39 GLY B N 1
ATOM 1527 C CA . GLY B 1 39 ? 12.359 -12.711 -4.855 1 97.69 39 GLY B CA 1
ATOM 1528 C C . GLY B 1 39 ? 12.422 -13.891 -3.906 1 97.69 39 GLY B C 1
ATOM 1529 O O . GLY B 1 39 ? 13.5 -14.273 -3.449 1 97.69 39 GLY B O 1
ATOM 1530 N N . GLN B 1 40 ? 11.375 -14.469 -3.488 1 98.75 40 GLN B N 1
ATOM 1531 C CA . GLN B 1 40 ? 11.305 -15.609 -2.586 1 98.75 40 GLN B CA 1
ATOM 1532 C C . GLN B 1 40 ? 10.773 -16.844 -3.305 1 98.75 40 GLN B C 1
ATOM 1534 O O . GLN B 1 40 ? 9.984 -16.734 -4.246 1 98.75 40 GLN B O 1
ATOM 1539 N N . ARG B 1 41 ? 11.234 -17.953 -2.871 1 98.5 41 ARG B N 1
ATOM 1540 C CA . ARG B 1 41 ? 10.758 -19.234 -3.383 1 98.5 41 ARG B CA 1
ATOM 1541 C C . ARG B 1 41 ? 10.117 -20.062 -2.275 1 98.5 41 ARG B C 1
ATOM 1543 O O . ARG B 1 41 ? 10.703 -20.219 -1.202 1 98.5 41 ARG B O 1
ATOM 1550 N N . LYS B 1 42 ? 8.898 -20.5 -2.479 1 98.31 42 LYS B N 1
ATOM 1551 C CA . LYS B 1 42 ? 8.172 -21.344 -1.524 1 98.31 42 LYS B CA 1
ATOM 1552 C C . LYS B 1 42 ? 7.426 -22.469 -2.236 1 98.31 42 LYS B C 1
ATOM 1554 O O . LYS B 1 42 ? 7.195 -22.406 -3.445 1 98.31 42 LYS B O 1
ATOM 1559 N N . ARG B 1 43 ? 7.082 -23.5 -1.534 1 95.81 43 ARG B N 1
ATOM 1560 C CA . ARG B 1 43 ? 6.371 -24.641 -2.094 1 95.81 43 ARG B CA 1
ATOM 1561 C C . ARG B 1 43 ? 5.141 -24.984 -1.262 1 95.81 43 ARG B C 1
ATOM 1563 O O . ARG B 1 43 ? 5.145 -24.812 -0.04 1 95.81 43 ARG B O 1
ATOM 1570 N N . THR B 1 44 ? 4.109 -25.406 -1.927 1 96.88 44 THR B N 1
ATOM 1571 C CA . THR B 1 44 ? 2.934 -25.891 -1.212 1 96.88 44 THR B CA 1
ATOM 1572 C C . THR B 1 44 ? 3.164 -27.297 -0.676 1 96.88 44 THR B C 1
ATOM 1574 O O . THR B 1 44 ? 4.148 -27.953 -1.03 1 96.88 44 THR B O 1
ATOM 1577 N N . LYS B 1 45 ? 2.316 -27.688 0.247 1 93.88 45 LYS B N 1
ATOM 1578 C CA . LYS B 1 45 ? 2.301 -29.094 0.617 1 93.88 45 LYS B CA 1
ATOM 1579 C C . LYS B 1 45 ? 2.02 -29.984 -0.595 1 93.88 45 LYS B C 1
ATOM 1581 O O . LYS B 1 45 ? 1.452 -29.516 -1.587 1 93.88 45 LYS B O 1
ATOM 1586 N N . ALA B 1 46 ? 2.381 -31.266 -0.427 1 91.81 46 ALA B N 1
ATOM 1587 C CA . ALA B 1 46 ? 2.172 -32.219 -1.524 1 91.81 46 ALA B CA 1
ATOM 1588 C C . ALA B 1 46 ? 0.756 -32.781 -1.496 1 91.81 46 ALA B C 1
ATOM 1590 O O . ALA B 1 46 ? 0.181 -32.969 -0.423 1 91.81 46 ALA B O 1
ATOM 1591 N N . ALA B 1 47 ? 0.231 -32.969 -2.635 1 92.88 47 ALA B N 1
ATOM 1592 C CA . ALA B 1 47 ? -1.089 -33.562 -2.793 1 92.88 47 ALA B CA 1
ATOM 1593 C C . ALA B 1 47 ? -1.019 -34.812 -3.662 1 92.88 47 ALA B C 1
ATOM 1595 O O . ALA B 1 47 ? -0.131 -34.938 -4.508 1 92.88 47 ALA B O 1
ATOM 1596 N N . PRO B 1 48 ? -1.99 -35.719 -3.496 1 92.12 48 PRO B N 1
ATOM 1597 C CA . PRO B 1 48 ? -2.035 -36.906 -4.383 1 92.12 48 PRO B CA 1
ATOM 1598 C C . PRO B 1 48 ? -2.205 -36.5 -5.852 1 92.12 48 PRO B C 1
ATOM 1600 O O . PRO B 1 48 ? -2.871 -35.531 -6.16 1 92.12 48 PRO B O 1
ATOM 1603 N N . PRO B 1 49 ? -1.7 -37.281 -6.719 1 92.25 49 PRO B N 1
ATOM 1604 C CA . PRO B 1 49 ? -1.694 -36.938 -8.148 1 92.25 49 PRO B CA 1
ATOM 1605 C C . PRO B 1 49 ? -3.027 -37.25 -8.828 1 92.25 49 PRO B C 1
ATOM 1607 O O . PRO B 1 49 ? -3.055 -37.906 -9.875 1 92.25 49 PRO B O 1
ATOM 1610 N N . VAL B 1 50 ? -4.055 -36.844 -8.258 1 93.62 50 VAL B N 1
ATOM 1611 C CA . VAL B 1 50 ? -5.402 -37 -8.797 1 93.62 50 VAL B CA 1
ATOM 1612 C C . VAL B 1 50 ? -6.121 -35.625 -8.789 1 93.62 50 VAL B C 1
ATOM 1614 O O . VAL B 1 50 ? -6.277 -35.031 -7.738 1 93.62 50 VAL B O 1
ATOM 1617 N N . PHE B 1 51 ? -6.637 -35.25 -9.914 1 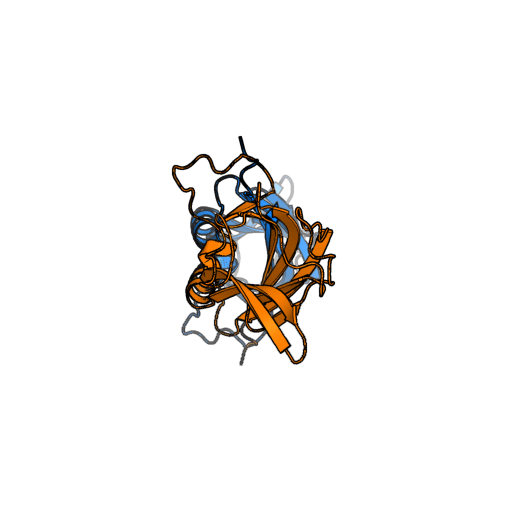94.25 51 PHE B N 1
ATOM 1618 C CA . PHE B 1 51 ? -7.387 -34 -10.008 1 94.25 51 PHE B CA 1
ATOM 1619 C C . PHE B 1 51 ? -8.758 -34.156 -9.352 1 94.25 51 PHE B C 1
ATOM 1621 O O . PHE B 1 51 ? -9.367 -35.219 -9.398 1 94.25 51 PHE B O 1
ATOM 1628 N N . PRO B 1 52 ? -9.281 -33.062 -8.875 1 95.31 52 PRO B N 1
ATOM 1629 C CA . PRO B 1 52 ? -8.617 -31.766 -8.672 1 95.31 52 PRO B CA 1
ATOM 1630 C C . PRO B 1 52 ? -7.609 -31.797 -7.531 1 95.31 52 PRO B C 1
ATOM 1632 O O . PRO B 1 52 ? -7.812 -32.5 -6.539 1 95.31 52 PRO B O 1
ATOM 1635 N N . PHE B 1 53 ? -6.516 -31.125 -7.672 1 94.81 53 PHE B N 1
ATOM 1636 C CA . PHE B 1 53 ? -5.602 -30.906 -6.559 1 94.81 53 PHE B CA 1
ATOM 1637 C C . PHE B 1 53 ? -6.148 -29.844 -5.613 1 94.81 53 PHE B C 1
ATOM 1639 O O . PHE B 1 53 ? -6.258 -28.672 -5.98 1 94.81 53 PHE B O 1
ATOM 1646 N N . LEU B 1 54 ? -6.434 -30.172 -4.441 1 92.56 54 LEU B N 1
ATOM 1647 C CA . LEU B 1 54 ? -6.926 -29.219 -3.443 1 92.56 54 LEU B CA 1
ATOM 1648 C C . LEU B 1 54 ? -5.828 -28.859 -2.453 1 92.56 54 LEU B C 1
ATOM 1650 O O . LEU B 1 54 ? -5.445 -29.672 -1.611 1 92.56 54 LEU B O 1
ATOM 1654 N N . PHE B 1 55 ? -5.301 -27.812 -2.557 1 88.38 55 PHE B N 1
ATOM 1655 C CA . PHE B 1 55 ? -4.199 -27.391 -1.7 1 88.38 55 PHE B CA 1
ATOM 1656 C C . PHE B 1 55 ? -4.727 -26.688 -0.45 1 88.38 55 PHE B C 1
ATOM 1658 O O . PHE B 1 55 ? -4.324 -27.031 0.667 1 88.38 55 PHE B O 1
ATOM 1665 N N . HIS B 1 56 ? -5.574 -25.719 -0.483 1 90.19 56 HIS B N 1
ATOM 1666 C CA . HIS B 1 56 ? -6.082 -24.875 0.596 1 90.19 56 HIS B CA 1
ATOM 1667 C C . HIS B 1 56 ? -4.949 -24.375 1.487 1 90.19 56 HIS B C 1
ATOM 1669 O O . HIS B 1 56 ? -4.996 -24.547 2.707 1 90.19 56 HIS B O 1
ATOM 1675 N N . GLU B 1 57 ? -3.949 -23.828 0.927 1 95.25 57 GLU B N 1
ATOM 1676 C CA . GLU B 1 57 ? -2.736 -23.375 1.599 1 95.25 57 GLU B CA 1
ATOM 1677 C C . GLU B 1 57 ? -2.49 -21.891 1.336 1 95.25 57 GLU B C 1
ATOM 1679 O O . GLU B 1 57 ? -2.727 -21.406 0.228 1 95.25 57 GLU B O 1
ATOM 1684 N N . LYS B 1 58 ? -2.023 -21.234 2.328 1 96.88 58 LYS B N 1
ATOM 1685 C CA . LYS B 1 58 ? -1.655 -19.828 2.246 1 96.88 58 LYS B CA 1
ATOM 1686 C C . LYS B 1 58 ? -0.14 -19.656 2.299 1 96.88 58 LYS B C 1
ATOM 1688 O O . LYS B 1 58 ? 0.523 -20.188 3.186 1 96.88 58 LYS B O 1
ATOM 1693 N N . LEU B 1 59 ? 0.406 -19.031 1.331 1 98.5 59 LEU B N 1
ATOM 1694 C CA . LEU B 1 59 ? 1.821 -18.688 1.325 1 98.5 59 LEU B CA 1
ATOM 1695 C C . LEU B 1 59 ? 2.004 -17.172 1.401 1 98.5 59 LEU B C 1
ATOM 1697 O O . LEU B 1 59 ? 1.357 -16.422 0.662 1 98.5 59 LEU B O 1
ATOM 1701 N N . ARG B 1 60 ? 2.902 -16.703 2.26 1 98.62 60 ARG B N 1
ATOM 1702 C CA . ARG B 1 60 ? 3.166 -15.273 2.428 1 98.62 60 ARG B CA 1
ATOM 1703 C C . ARG B 1 60 ? 4.512 -14.883 1.819 1 98.62 60 ARG B C 1
ATOM 1705 O O . ARG B 1 60 ? 5.512 -15.57 2.033 1 98.62 60 ARG B O 1
ATOM 1712 N N . PHE B 1 61 ? 4.504 -13.828 1.061 1 98.75 61 PHE B N 1
ATOM 1713 C CA . PHE B 1 61 ? 5.711 -13.258 0.472 1 98.75 61 PHE B CA 1
ATOM 1714 C C . PHE B 1 61 ? 5.84 -11.781 0.832 1 98.75 61 PHE B C 1
ATOM 1716 O O . PHE B 1 61 ? 4.836 -11.094 1.012 1 98.75 61 PHE B O 1
ATOM 1723 N N . ASP B 1 62 ? 7.035 -11.258 0.966 1 98.69 62 ASP B N 1
ATOM 1724 C CA . ASP B 1 62 ? 7.211 -9.836 1.216 1 98.69 62 ASP B CA 1
ATOM 1725 C C . ASP B 1 62 ? 8.555 -9.344 0.689 1 98.69 62 ASP B C 1
ATOM 1727 O O . ASP B 1 62 ? 9.477 -10.141 0.49 1 98.69 62 ASP B O 1
ATOM 1731 N N . LYS B 1 63 ? 8.664 -8.195 0.447 1 98.69 63 LYS B N 1
ATOM 1732 C CA . LYS B 1 63 ? 9.875 -7.547 -0.036 1 98.69 63 LYS B CA 1
ATOM 1733 C C . LYS B 1 63 ? 9.867 -6.055 0.272 1 98.69 63 LYS B C 1
ATOM 1735 O O . LYS B 1 63 ? 8.844 -5.387 0.104 1 98.69 63 LYS B O 1
ATOM 1740 N N . VAL B 1 64 ? 10.961 -5.516 0.791 1 98.25 64 VAL B N 1
ATOM 1741 C CA . VAL B 1 64 ? 11.148 -4.078 0.959 1 98.25 64 VAL B CA 1
ATOM 1742 C C . VAL B 1 64 ? 11.75 -3.484 -0.312 1 98.25 64 VAL B C 1
ATOM 1744 O O . VAL B 1 64 ? 12.781 -3.949 -0.795 1 98.25 64 VAL B O 1
ATOM 1747 N N . PHE B 1 65 ? 11.086 -2.58 -0.904 1 97.25 65 PHE B N 1
ATOM 1748 C CA . PHE B 1 65 ? 11.633 -1.826 -2.023 1 97.25 65 PHE B CA 1
ATOM 1749 C C . PHE B 1 65 ? 12.281 -0.534 -1.541 1 97.25 65 PHE B C 1
ATOM 1751 O O . PHE B 1 65 ? 11.625 0.501 -1.445 1 97.25 65 PHE B O 1
ATOM 1758 N N . SER B 1 66 ? 13.562 -0.54 -1.323 1 94.19 66 SER B N 1
ATOM 1759 C CA . SER B 1 66 ? 14.297 0.508 -0.628 1 94.19 66 SER B CA 1
ATOM 1760 C C . SER B 1 66 ? 14.289 1.812 -1.419 1 94.19 66 SER B C 1
ATOM 1762 O O . SER B 1 66 ? 14.438 2.893 -0.847 1 94.19 66 SER B O 1
ATOM 1764 N N . HIS B 1 67 ? 14.078 1.728 -2.713 1 91.81 67 HIS B N 1
ATOM 1765 C CA . HIS B 1 67 ? 14.141 2.924 -3.543 1 91.81 67 HIS B CA 1
ATOM 1766 C C . HIS B 1 67 ? 12.742 3.473 -3.83 1 91.81 67 HIS B C 1
ATOM 1768 O O . HIS B 1 67 ? 12.602 4.523 -4.457 1 91.81 67 HIS B O 1
ATOM 1774 N N . ALA B 1 68 ? 11.773 2.709 -3.436 1 93.69 68 ALA B N 1
ATOM 1775 C CA . ALA B 1 68 ? 10.406 3.148 -3.688 1 93.69 68 ALA B CA 1
ATOM 1776 C C . ALA B 1 68 ? 9.852 3.936 -2.502 1 93.69 68 ALA B C 1
ATOM 1778 O O . ALA B 1 68 ? 9.758 3.41 -1.39 1 93.69 68 ALA B O 1
ATOM 1779 N N . THR B 1 69 ? 9.445 5.191 -2.744 1 90.94 69 THR B N 1
ATOM 1780 C CA . THR B 1 69 ? 8.984 6.066 -1.67 1 90.94 69 THR B CA 1
ATOM 1781 C C . THR B 1 69 ? 7.543 6.496 -1.907 1 90.94 69 THR B C 1
ATOM 1783 O O . THR B 1 69 ? 6.965 7.223 -1.098 1 90.94 69 THR B O 1
ATOM 1786 N N . ASP B 1 70 ? 6.941 6.043 -2.992 1 93.88 70 ASP B N 1
ATOM 1787 C CA . ASP B 1 70 ? 5.547 6.344 -3.299 1 93.88 70 ASP B CA 1
ATOM 1788 C C . ASP B 1 70 ? 4.887 5.18 -4.039 1 93.88 70 ASP B C 1
ATOM 1790 O O . ASP B 1 70 ? 5.574 4.32 -4.594 1 93.88 70 ASP B O 1
ATOM 1794 N N . PRO B 1 71 ? 3.529 5.184 -4.051 1 96.88 71 PRO B N 1
ATOM 1795 C CA . PRO B 1 71 ? 2.801 4.059 -4.637 1 96.88 71 PRO B CA 1
ATOM 1796 C C . PRO B 1 71 ? 3.115 3.857 -6.117 1 96.88 71 PRO B C 1
ATOM 1798 O O . PRO B 1 71 ? 3.148 2.721 -6.598 1 96.88 71 PRO B O 1
ATOM 1801 N N . VAL B 1 72 ? 3.387 4.918 -6.867 1 97.19 72 VAL B N 1
ATOM 1802 C CA . VAL B 1 72 ? 3.684 4.797 -8.289 1 97.19 72 VAL B CA 1
ATOM 1803 C C . VAL B 1 72 ? 4.977 4.008 -8.484 1 97.19 72 VAL B C 1
ATOM 1805 O O . VAL B 1 72 ? 5.066 3.152 -9.367 1 97.19 72 VAL B O 1
ATOM 1808 N N . GLN B 1 73 ? 5.934 4.324 -7.672 1 96.94 73 GLN B N 1
ATOM 1809 C CA . GLN B 1 73 ? 7.223 3.643 -7.762 1 96.94 73 GLN B CA 1
ATOM 1810 C C . GLN B 1 73 ? 7.094 2.168 -7.391 1 96.94 73 GLN B C 1
ATOM 1812 O O . GLN B 1 73 ? 7.82 1.324 -7.922 1 96.94 73 GLN B O 1
ATOM 1817 N N . ILE B 1 74 ? 6.172 1.854 -6.457 1 98.25 74 ILE B N 1
ATOM 1818 C CA . ILE B 1 74 ? 5.902 0.459 -6.121 1 98.25 74 ILE B CA 1
ATOM 1819 C C . ILE B 1 74 ? 5.348 -0.268 -7.344 1 98.25 74 ILE B C 1
ATOM 1821 O O . ILE B 1 74 ? 5.793 -1.371 -7.672 1 98.25 74 ILE B O 1
ATOM 1825 N N . ALA B 1 75 ? 4.383 0.332 -8.016 1 97.38 75 ALA B N 1
ATOM 1826 C CA . ALA B 1 75 ? 3.807 -0.271 -9.211 1 97.38 75 ALA B CA 1
ATOM 1827 C C . ALA B 1 75 ? 4.883 -0.553 -10.258 1 97.38 75 ALA B C 1
ATOM 1829 O O . ALA B 1 75 ? 4.918 -1.637 -10.844 1 97.38 75 ALA B O 1
ATOM 1830 N N . ASN B 1 76 ? 5.727 0.429 -10.445 1 97.75 76 ASN B N 1
ATOM 1831 C CA . ASN B 1 76 ? 6.812 0.267 -11.406 1 97.75 76 ASN B CA 1
ATOM 1832 C C . ASN B 1 76 ? 7.766 -0.851 -10.992 1 97.75 76 ASN B C 1
ATOM 1834 O O . ASN B 1 76 ? 8.203 -1.639 -11.828 1 97.75 76 ASN B O 1
ATOM 1838 N N . ALA B 1 77 ? 8.102 -0.914 -9.75 1 98.31 77 ALA B N 1
ATOM 1839 C CA . ALA B 1 77 ? 8.992 -1.958 -9.25 1 98.31 77 ALA B CA 1
ATOM 1840 C C . ALA B 1 77 ? 8.375 -3.342 -9.445 1 98.31 77 ALA B C 1
ATOM 1842 O O . ALA B 1 77 ? 9.062 -4.281 -9.859 1 98.31 77 ALA B O 1
ATOM 1843 N N . LEU B 1 78 ? 7.094 -3.406 -9.148 1 98.25 78 LEU B N 1
ATOM 1844 C CA . LEU B 1 78 ? 6.398 -4.68 -9.289 1 98.25 78 LEU B CA 1
ATOM 1845 C C . LEU B 1 78 ? 6.336 -5.105 -10.75 1 98.25 78 LEU B C 1
ATOM 1847 O O . LEU B 1 78 ? 6.312 -6.301 -11.055 1 98.25 78 LEU B O 1
ATOM 1851 N N . ASP B 1 79 ? 6.312 -4.125 -11.656 1 97.12 79 ASP B N 1
ATOM 1852 C CA . ASP B 1 79 ? 6.316 -4.418 -13.086 1 97.12 79 ASP B CA 1
ATOM 1853 C C . ASP B 1 79 ? 7.598 -5.137 -13.5 1 97.12 79 ASP B C 1
ATOM 1855 O O . ASP B 1 79 ? 7.605 -5.906 -14.461 1 97.12 79 ASP B O 1
ATOM 1859 N N . GLY B 1 80 ? 8.664 -4.898 -12.742 1 97.44 80 GLY B N 1
ATOM 1860 C CA . GLY B 1 80 ? 9.945 -5.523 -13.031 1 97.44 80 GLY B CA 1
ATOM 1861 C C . GLY B 1 80 ? 10.141 -6.836 -12.297 1 97.44 80 GLY B C 1
ATOM 1862 O O . GLY B 1 80 ? 11.078 -7.582 -12.586 1 97.44 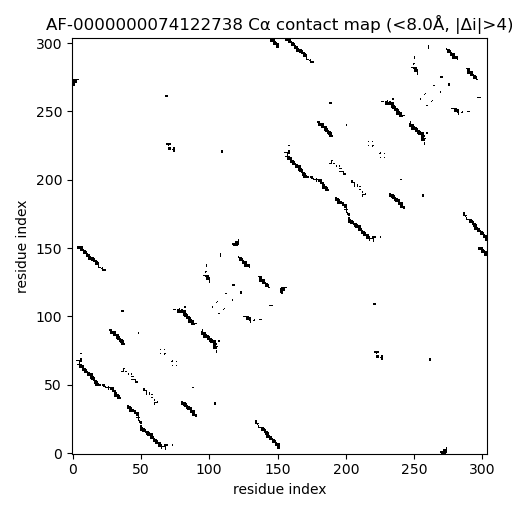80 GLY B O 1
ATOM 1863 N N . GLU B 1 81 ? 9.367 -7.074 -11.281 1 97.94 81 GLU B N 1
ATOM 1864 C CA . GLU B 1 81 ? 9.375 -8.336 -10.555 1 97.94 81 GLU B CA 1
ATOM 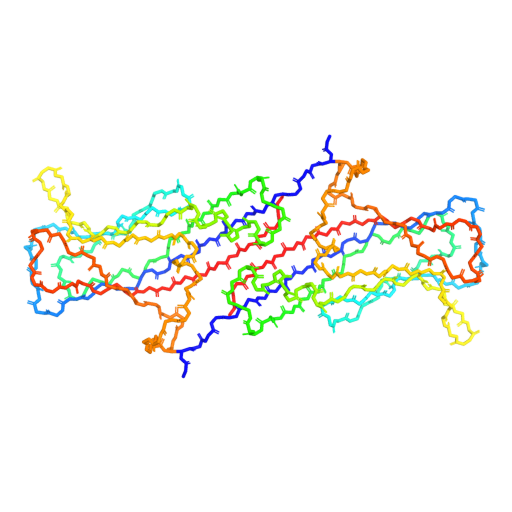1865 C C . GLU B 1 81 ? 8.516 -9.383 -11.258 1 97.94 81 GLU B C 1
ATOM 1867 O O . GLU B 1 81 ? 7.445 -9.07 -11.781 1 97.94 81 GLU B O 1
ATOM 1872 N N . SER B 1 82 ? 8.922 -10.602 -11.305 1 98 82 SER B N 1
ATOM 1873 C CA . SER B 1 82 ? 8.133 -11.656 -11.938 1 98 82 SER B CA 1
ATOM 1874 C C . SER B 1 82 ? 7.512 -12.578 -10.898 1 98 82 SER B C 1
ATOM 1876 O O . SER B 1 82 ? 7.965 -12.625 -9.75 1 98 82 SER B O 1
ATOM 1878 N N . VAL B 1 83 ? 6.445 -13.18 -11.289 1 98.44 83 VAL B N 1
ATOM 1879 C CA . VAL B 1 83 ? 5.883 -14.32 -10.57 1 98.44 83 VAL B CA 1
ATOM 1880 C C . VAL B 1 83 ? 6.012 -15.578 -11.422 1 98.44 83 VAL B C 1
ATOM 1882 O O . VAL B 1 83 ? 5.816 -15.539 -12.641 1 98.44 83 VAL B O 1
ATOM 1885 N N . ARG B 1 84 ? 6.371 -16.625 -10.805 1 98.81 84 ARG B N 1
ATOM 1886 C CA . ARG B 1 84 ? 6.426 -17.938 -11.453 1 98.81 84 ARG B CA 1
ATOM 1887 C C . ARG B 1 84 ? 5.801 -19.016 -10.57 1 98.81 84 ARG B C 1
ATOM 1889 O O . ARG B 1 84 ? 6.184 -19.172 -9.414 1 98.81 84 ARG B O 1
ATOM 1896 N N . ILE B 1 85 ? 4.812 -19.703 -11.102 1 98.56 85 ILE B N 1
ATOM 1897 C CA . ILE B 1 85 ? 4.152 -20.828 -10.438 1 98.56 85 ILE B CA 1
ATOM 1898 C C . ILE B 1 85 ? 4.328 -22.094 -11.266 1 98.56 85 ILE B C 1
ATOM 1900 O O . ILE B 1 85 ? 3.945 -22.141 -12.438 1 98.56 85 ILE B O 1
ATOM 1904 N N . GLU B 1 86 ? 4.871 -23.047 -10.672 1 98.19 86 GLU B N 1
ATOM 1905 C CA . GLU B 1 86 ? 5.141 -24.312 -11.352 1 98.19 86 GLU B CA 1
ATOM 1906 C C . GLU B 1 86 ? 4.383 -25.469 -10.703 1 98.19 86 GLU B C 1
ATOM 1908 O O . GLU B 1 86 ? 4.516 -25.703 -9.5 1 98.19 86 GLU B O 1
ATOM 1913 N N . LEU B 1 87 ? 3.619 -26.109 -11.5 1 97.06 87 LEU B N 1
ATOM 1914 C CA . LEU B 1 87 ? 3.055 -27.391 -11.086 1 97.06 87 LEU B CA 1
ATOM 1915 C C . LEU B 1 87 ? 4.051 -28.516 -11.312 1 97.06 87 LEU B C 1
ATOM 1917 O O . LEU B 1 87 ? 4.43 -28.797 -12.453 1 97.06 87 LEU B O 1
ATOM 1921 N N . VAL B 1 88 ? 4.379 -29.234 -10.164 1 95.56 88 VAL B N 1
ATOM 1922 C CA . VAL B 1 88 ? 5.453 -30.219 -10.25 1 95.56 88 VAL B CA 1
ATOM 1923 C C . VAL B 1 88 ? 4.98 -31.562 -9.688 1 95.56 88 VAL B C 1
ATOM 1925 O O . VAL B 1 88 ? 4.27 -31.594 -8.68 1 95.56 88 VAL B O 1
ATOM 1928 N N . GLN B 1 89 ? 5.316 -32.594 -10.352 1 93.31 89 GLN B N 1
ATOM 1929 C CA . GLN B 1 89 ? 5.133 -33.938 -9.812 1 93.31 89 GLN B CA 1
ATOM 1930 C C . GLN B 1 89 ? 6.465 -34.531 -9.383 1 93.31 89 GLN B C 1
ATOM 1932 O O . GLN B 1 89 ? 7.441 -34.5 -10.141 1 93.31 89 GLN B O 1
ATOM 1937 N N . LEU B 1 90 ? 6.422 -34.938 -8.172 1 86.5 90 LEU B N 1
ATOM 1938 C CA . LEU B 1 90 ? 7.625 -35.594 -7.676 1 86.5 90 LEU B CA 1
ATOM 1939 C C . LEU B 1 90 ? 7.867 -36.906 -8.414 1 86.5 90 LEU B C 1
ATOM 1941 O O . LEU B 1 90 ? 6.938 -37.688 -8.625 1 86.5 90 LEU B O 1
ATOM 1945 N N . THR B 1 91 ? 9.07 -36.906 -9.039 1 78.81 91 THR B N 1
ATOM 1946 C CA . THR B 1 91 ? 9.453 -38.188 -9.641 1 78.81 91 THR B CA 1
ATOM 1947 C C . THR B 1 91 ? 10.844 -38.594 -9.18 1 78.81 91 THR B C 1
ATOM 1949 O O . THR B 1 91 ? 11.617 -37.75 -8.703 1 78.81 91 THR B O 1
ATOM 1952 N N . TYR B 1 92 ? 11.047 -39.844 -8.875 1 71.5 92 TYR B N 1
ATOM 1953 C CA . TYR B 1 92 ? 12.406 -40.312 -8.641 1 71.5 92 TYR B CA 1
ATOM 1954 C C . TYR B 1 92 ? 13.203 -40.375 -9.938 1 71.5 92 TYR B C 1
ATOM 1956 O O . TYR B 1 92 ? 12.742 -40.938 -10.93 1 71.5 92 TYR B O 1
ATOM 1964 N N . PRO B 1 93 ? 14.344 -39.625 -9.789 1 65.69 93 PRO B N 1
ATOM 1965 C CA . PRO B 1 93 ? 15.062 -38.969 -8.703 1 65.69 93 PRO B CA 1
ATOM 1966 C C . PRO B 1 93 ? 14.719 -37.469 -8.609 1 65.69 93 PRO B C 1
ATOM 1968 O O . PRO B 1 93 ? 15.102 -36.812 -7.641 1 65.69 93 PRO B O 1
ATOM 1971 N N . GLY B 1 94 ? 13.781 -37 -9.391 1 72.25 94 GLY B N 1
ATOM 1972 C CA . GLY B 1 94 ? 13.594 -35.562 -9.391 1 72.25 94 GLY B CA 1
ATOM 1973 C C . GLY B 1 94 ? 12.133 -35.156 -9.453 1 72.25 94 GLY B C 1
ATOM 1974 O O . GLY B 1 94 ? 11.289 -35.719 -8.773 1 72.25 94 GLY B O 1
ATOM 1975 N N . GLY B 1 95 ? 11.898 -34.031 -9.875 1 84.81 95 GLY B N 1
ATOM 1976 C CA . GLY B 1 95 ? 10.57 -33.5 -10.133 1 84.81 95 GLY B CA 1
ATOM 1977 C C . GLY B 1 95 ? 10.328 -33.188 -11.594 1 84.81 95 GLY B C 1
ATOM 1978 O O . GLY B 1 95 ? 11.266 -32.844 -12.32 1 84.81 95 GLY B O 1
ATOM 1979 N N . GLU B 1 96 ? 9.164 -33.625 -12.008 1 91.06 96 GLU B N 1
ATOM 1980 C CA . GLU B 1 96 ? 8.773 -33.312 -13.375 1 91.06 96 GLU B CA 1
ATOM 1981 C C . GLU B 1 96 ? 7.867 -32.062 -13.414 1 91.06 96 GLU B C 1
ATOM 1983 O O . GLU B 1 96 ? 6.875 -32 -12.688 1 91.06 96 GLU B O 1
ATOM 1988 N N . LEU B 1 97 ? 8.258 -31.156 -14.266 1 95.25 97 LEU B N 1
ATOM 1989 C CA . LEU B 1 97 ? 7.434 -29.969 -14.477 1 95.25 97 LEU B CA 1
ATOM 1990 C C . LEU B 1 97 ? 6.223 -30.297 -15.344 1 95.25 97 LEU B C 1
ATOM 1992 O O . LEU B 1 97 ? 6.375 -30.734 -16.484 1 95.25 97 LEU B O 1
ATOM 1996 N N . LEU B 1 98 ? 5.105 -30.047 -14.789 1 95.25 98 LEU B N 1
ATOM 1997 C CA . LEU B 1 98 ? 3.881 -30.375 -15.508 1 95.25 98 LEU B CA 1
ATOM 1998 C C . LEU B 1 98 ? 3.324 -29.141 -16.219 1 95.25 98 LEU B C 1
ATOM 2000 O O . LEU B 1 98 ? 2.873 -29.234 -17.375 1 95.25 98 LEU B O 1
ATOM 2004 N N . ALA B 1 99 ? 3.322 -28.016 -15.57 1 97.5 99 ALA B N 1
ATOM 2005 C CA . ALA B 1 99 ? 2.758 -26.781 -16.125 1 97.5 99 ALA B CA 1
ATOM 2006 C C . ALA B 1 99 ? 3.287 -25.562 -15.375 1 97.5 99 ALA B C 1
ATOM 2008 O O . ALA B 1 99 ? 3.814 -25.688 -14.266 1 97.5 99 ALA B O 1
ATOM 2009 N N . THR B 1 100 ? 3.129 -24.453 -16.016 1 98.44 100 THR B N 1
ATOM 2010 C CA . THR B 1 100 ? 3.719 -23.25 -15.438 1 98.44 100 THR B CA 1
ATOM 2011 C C . THR B 1 100 ? 2.824 -22.047 -15.672 1 98.44 100 THR B C 1
ATOM 2013 O O . THR B 1 100 ? 2.018 -22.031 -16.609 1 98.44 100 THR B O 1
ATOM 2016 N N . TYR B 1 101 ? 2.916 -21.109 -14.867 1 98.19 101 TYR B N 1
ATOM 2017 C CA . TYR B 1 101 ? 2.387 -19.75 -15.031 1 98.19 101 TYR B CA 1
ATOM 2018 C C . TYR B 1 101 ? 3.457 -18.719 -14.734 1 98.19 101 TYR B C 1
ATOM 2020 O O . TYR B 1 101 ? 4.152 -18.797 -13.719 1 98.19 101 TYR B O 1
ATOM 2028 N N . GLU B 1 102 ? 3.611 -17.766 -15.648 1 98.25 102 GLU B N 1
ATOM 2029 C CA . GLU B 1 102 ? 4.559 -16.672 -15.461 1 98.25 102 GLU B CA 1
ATOM 2030 C C . GLU B 1 102 ? 3.947 -15.336 -15.883 1 98.25 102 GLU B C 1
ATOM 2032 O O . GLU B 1 102 ? 3.242 -15.258 -16.891 1 98.25 102 GLU B O 1
ATOM 2037 N N . ASP B 1 103 ? 4.199 -14.32 -15.148 1 97.5 103 ASP B N 1
ATOM 2038 C CA . ASP B 1 103 ? 3.74 -12.961 -15.406 1 97.5 103 ASP B CA 1
ATOM 2039 C C . ASP B 1 103 ? 4.535 -11.945 -14.586 1 97.5 103 ASP B C 1
ATOM 2041 O O . ASP B 1 103 ? 5.418 -12.328 -13.812 1 97.5 103 ASP B O 1
ATOM 2045 N N . SER B 1 104 ? 4.297 -10.703 -14.836 1 97.62 104 SER B N 1
ATOM 2046 C CA . SER B 1 104 ? 4.824 -9.711 -13.898 1 97.62 104 SER B CA 1
ATOM 2047 C C . SER B 1 104 ? 4.062 -9.75 -12.578 1 97.62 104 SER B C 1
ATOM 2049 O O . SER B 1 104 ? 2.867 -10.055 -12.547 1 97.62 104 SER B O 1
ATOM 2051 N N . ALA B 1 105 ? 4.781 -9.484 -11.508 1 98.06 105 ALA B N 1
ATOM 2052 C CA . ALA B 1 105 ? 4.113 -9.422 -10.211 1 98.06 105 ALA B CA 1
ATOM 2053 C C . ALA B 1 105 ? 3.004 -8.375 -10.211 1 98.06 105 ALA B C 1
ATOM 2055 O O . ALA B 1 105 ? 1.968 -8.555 -9.562 1 98.06 105 ALA B O 1
ATOM 2056 N N . ARG B 1 106 ? 3.209 -7.25 -10.953 1 96.69 106 ARG B N 1
ATOM 2057 C CA . ARG B 1 106 ? 2.186 -6.211 -11.016 1 96.69 106 ARG B CA 1
ATOM 2058 C C . ARG B 1 106 ? 0.884 -6.758 -11.594 1 96.69 106 ARG B C 1
ATOM 2060 O O . ARG B 1 106 ? -0.182 -6.598 -11 1 96.69 106 ARG B O 1
ATOM 2067 N N . GLU B 1 107 ? 0.971 -7.402 -12.742 1 93.94 107 GLU B N 1
ATOM 2068 C CA . GLU B 1 107 ? -0.223 -7.949 -13.383 1 93.94 107 GLU B CA 1
ATOM 2069 C C . GLU B 1 107 ? -0.838 -9.062 -12.531 1 93.94 107 GLU B C 1
ATOM 2071 O O . GLU B 1 107 ? -2.061 -9.219 -12.5 1 93.94 107 GLU B O 1
ATOM 2076 N N . PHE B 1 108 ? -0.044 -9.82 -11.938 1 95.12 108 PHE B N 1
ATOM 2077 C CA . PHE B 1 108 ? -0.509 -10.922 -11.094 1 95.12 108 PHE B CA 1
ATOM 2078 C C . PHE B 1 108 ? -1.289 -10.391 -9.898 1 95.12 108 PHE B C 1
ATOM 2080 O O . PHE B 1 108 ? -2.352 -10.922 -9.562 1 95.12 108 PHE B O 1
ATOM 2087 N N . LEU B 1 109 ? -0.822 -9.391 -9.203 1 95.12 109 LEU B N 1
ATOM 2088 C CA . LEU B 1 109 ? -1.409 -8.906 -7.957 1 95.12 109 LEU B CA 1
ATOM 2089 C C . LEU B 1 109 ? -2.502 -7.879 -8.234 1 95.12 109 LEU B C 1
ATOM 2091 O O . LEU B 1 109 ? -3.447 -7.742 -7.457 1 95.12 109 LEU B O 1
ATOM 2095 N N . PHE B 1 110 ? -2.318 -7.129 -9.305 1 92.94 110 PHE B N 1
ATOM 2096 C CA . PHE B 1 110 ? -3.262 -6.09 -9.695 1 92.94 110 PHE B CA 1
ATOM 2097 C C . PHE B 1 110 ? -3.646 -6.227 -11.164 1 92.94 110 PHE B C 1
ATOM 2099 O O . PHE B 1 110 ? -3.32 -5.363 -11.977 1 92.94 110 PHE B O 1
ATOM 2106 N N . PRO B 1 111 ? -4.449 -7.211 -11.414 1 90 111 PRO B N 1
ATOM 2107 C CA . PRO B 1 111 ? -4.727 -7.508 -12.82 1 90 111 PRO B CA 1
ATOM 2108 C C . PRO B 1 111 ? -5.531 -6.406 -13.508 1 90 111 PRO B C 1
ATOM 2110 O O . PRO B 1 111 ? -6.414 -5.805 -12.891 1 90 111 PRO B O 1
ATOM 2113 N N . THR B 1 112 ? -5.219 -6.094 -14.75 1 81.62 112 THR B N 1
ATOM 2114 C CA . THR B 1 112 ? -6.004 -5.203 -15.594 1 81.62 112 THR B CA 1
ATOM 2115 C C . THR B 1 112 ? -7.289 -5.883 -16.047 1 81.62 112 THR B C 1
ATOM 2117 O O . THR B 1 112 ? -7.273 -7.059 -16.438 1 81.62 112 THR B O 1
ATOM 2120 N N . PRO B 1 113 ? -8.43 -5.207 -15.727 1 70.62 113 PRO B N 1
ATOM 2121 C CA . PRO B 1 113 ? -9.68 -5.836 -16.172 1 70.62 113 PRO B CA 1
ATOM 2122 C C . PRO B 1 113 ? -9.594 -6.371 -17.594 1 70.62 113 PRO B C 1
ATOM 2124 O O . PRO B 1 113 ? -9.164 -5.656 -18.5 1 70.62 113 PRO B O 1
ATOM 2127 N N . ARG B 1 114 ? -9.453 -7.508 -17.688 1 60.25 114 ARG B N 1
ATOM 2128 C CA . ARG B 1 114 ? -9.547 -8.07 -19.031 1 60.25 114 ARG B CA 1
ATOM 2129 C C . ARG B 1 114 ? -11 -8.336 -19.406 1 60.25 114 ARG B C 1
ATOM 2131 O O . ARG B 1 114 ? -11.875 -8.414 -18.531 1 60.25 114 ARG B O 1
ATOM 2138 N N . ILE B 1 115 ? -11.422 -7.984 -20.703 1 50.56 115 ILE B N 1
ATOM 2139 C CA . ILE B 1 115 ? -12.75 -8.148 -21.281 1 50.56 115 ILE B CA 1
ATOM 2140 C C . ILE B 1 115 ? -13.375 -9.445 -20.781 1 50.56 115 ILE B C 1
ATOM 2142 O O . ILE B 1 115 ? -14.594 -9.539 -20.625 1 50.56 115 ILE B O 1
ATOM 2146 N N . SER B 1 116 ? -12.547 -10.406 -20.75 1 46.41 116 SER B N 1
ATOM 2147 C CA . SER B 1 116 ? -13.203 -11.672 -20.484 1 46.41 116 SER B CA 1
ATOM 2148 C C . SER B 1 116 ? -13.672 -11.75 -19.031 1 46.41 116 SER B C 1
ATOM 2150 O O . SER B 1 116 ? -13.07 -11.141 -18.141 1 46.41 116 SER B O 1
ATOM 2152 N N . PRO B 1 117 ? -14.883 -12.117 -18.938 1 43.06 117 PRO B N 1
ATOM 2153 C CA . PRO B 1 117 ? -15.609 -12.156 -17.672 1 43.06 117 PRO B CA 1
ATOM 2154 C C . PRO B 1 117 ? -14.781 -12.734 -16.516 1 43.06 117 PRO B C 1
ATOM 2156 O O . PRO B 1 117 ? -14.258 -13.844 -16.641 1 43.06 117 PRO B O 1
ATOM 2159 N N . THR B 1 118 ? -13.789 -11.984 -16.219 1 45.75 118 THR B N 1
ATOM 2160 C CA . THR B 1 118 ? -13.211 -12.547 -15 1 45.75 118 THR B CA 1
ATOM 2161 C C . THR B 1 118 ? -14.281 -12.766 -13.938 1 45.75 118 THR B C 1
ATOM 2163 O O . THR B 1 118 ? -15.188 -11.938 -13.781 1 45.75 118 THR B O 1
ATOM 2166 N N . TYR B 1 119 ? -14.68 -13.938 -13.812 1 39.31 119 TYR B N 1
ATOM 2167 C CA . TYR B 1 119 ? -15.672 -14.336 -12.82 1 39.31 119 TYR B CA 1
ATOM 2168 C C . TYR B 1 119 ? -15.547 -13.5 -11.555 1 39.31 119 TYR B C 1
ATOM 2170 O O . TYR B 1 119 ? -14.43 -13.195 -11.117 1 39.31 119 TYR B O 1
ATOM 2178 N N . PRO B 1 120 ? -16.438 -12.805 -11.211 1 36.88 120 PRO B N 1
ATOM 2179 C CA . PRO B 1 120 ? -16.766 -11.953 -10.07 1 36.88 120 PRO B CA 1
ATOM 2180 C C . PRO B 1 120 ? -16.484 -12.633 -8.727 1 36.88 120 PRO B C 1
ATOM 2182 O O . PRO B 1 120 ? -17 -13.719 -8.461 1 36.88 120 PRO B O 1
ATOM 2185 N N . GLY B 1 121 ? -15.367 -12.867 -8.203 1 42.84 121 GLY B N 1
ATOM 2186 C CA . GLY B 1 121 ? -15.062 -13.188 -6.812 1 42.84 121 GLY B CA 1
ATOM 2187 C C . GLY B 1 121 ? -13.609 -12.953 -6.449 1 42.84 121 GLY B C 1
ATOM 2188 O O . GLY B 1 121 ? -12.797 -12.594 -7.309 1 42.84 121 GLY B O 1
ATOM 2189 N N . VAL B 1 122 ? -13.273 -12.656 -5.113 1 53.06 122 VAL B N 1
ATOM 2190 C CA . VAL B 1 122 ? -12.047 -12.789 -4.328 1 53.06 122 VAL B CA 1
ATOM 2191 C C . VAL B 1 122 ? -11.164 -13.875 -4.934 1 53.06 122 VAL B C 1
ATOM 2193 O O . VAL B 1 122 ? -9.938 -13.836 -4.789 1 53.06 122 VAL B O 1
ATOM 2196 N N . ASP B 1 123 ? -11.758 -14.695 -5.883 1 73.25 123 ASP B N 1
ATOM 2197 C CA . ASP B 1 123 ? -11.094 -15.875 -6.418 1 73.25 123 ASP B CA 1
ATOM 2198 C C . ASP B 1 123 ? -10.68 -15.664 -7.871 1 73.25 123 ASP B C 1
ATOM 2200 O O . ASP B 1 123 ? -11.453 -15.133 -8.672 1 73.25 123 ASP B O 1
ATOM 2204 N N . ARG B 1 124 ? -9.438 -15.711 -8.125 1 87.44 124 ARG B N 1
ATOM 2205 C CA . ARG B 1 124 ? -8.797 -15.617 -9.43 1 87.44 124 ARG B CA 1
ATOM 2206 C C . ARG B 1 124 ? -8.539 -17 -10.023 1 87.44 124 ARG B C 1
ATOM 2208 O O . ARG B 1 124 ? -8.445 -17.984 -9.281 1 87.44 124 ARG B O 1
ATOM 2215 N N . GLU B 1 125 ? -8.734 -16.984 -11.32 1 91.75 125 GLU B N 1
ATOM 2216 C CA . GLU B 1 125 ? -8.328 -18.203 -12.039 1 91.75 125 GLU B CA 1
ATOM 2217 C C . GLU B 1 125 ? -7.379 -17.875 -13.18 1 91.75 125 GLU B C 1
ATOM 2219 O O . GLU B 1 125 ? -7.539 -16.859 -13.859 1 91.75 125 GLU B O 1
ATOM 2224 N N . VAL B 1 126 ? -6.41 -18.75 -13.359 1 93.94 126 VAL B N 1
ATOM 2225 C CA . VAL B 1 126 ? -5.504 -18.609 -14.5 1 93.94 126 VAL B CA 1
ATOM 2226 C C . VAL B 1 126 ? -5.258 -19.984 -15.117 1 93.94 126 VAL B C 1
ATOM 2228 O O . VAL B 1 126 ? -5.355 -21.016 -14.438 1 93.94 126 VAL B O 1
ATOM 2231 N N . LEU B 1 127 ? -5.012 -19.969 -16.391 1 95.62 127 LEU B N 1
ATOM 2232 C CA . LEU B 1 127 ? -4.598 -21.203 -17.062 1 95.62 127 LEU B CA 1
ATOM 2233 C C . LEU B 1 127 ? -3.08 -21.344 -17.047 1 95.62 127 LEU B C 1
ATOM 2235 O O . LEU B 1 127 ? -2.352 -20.391 -17.328 1 95.62 127 LEU B O 1
ATOM 2239 N N . LEU B 1 128 ? -2.74 -22.547 -16.625 1 97.94 128 LEU B N 1
ATOM 2240 C CA . LEU B 1 128 ? -1.315 -22.859 -16.656 1 97.94 128 LEU B CA 1
ATOM 2241 C C . LEU B 1 128 ? -0.894 -23.266 -18.078 1 97.94 128 LEU B C 1
ATOM 2243 O O . LEU B 1 128 ? -1.693 -23.828 -18.828 1 97.94 128 LEU B O 1
ATOM 2247 N N . GLN B 1 129 ? 0.375 -22.938 -18.391 1 98 129 GLN B N 1
ATOM 2248 C CA . GLN B 1 129 ? 0.958 -23.438 -19.641 1 98 129 GLN B CA 1
ATOM 2249 C C . GLN B 1 129 ? 1.487 -24.859 -19.469 1 98 129 GLN B C 1
ATOM 2251 O O . GLN B 1 129 ? 2.424 -25.094 -18.703 1 98 129 GLN B O 1
ATOM 2256 N N . ARG B 1 130 ? 0.995 -25.719 -20.25 1 96.75 130 ARG B N 1
ATOM 2257 C CA . ARG B 1 130 ? 1.36 -27.125 -20.125 1 96.75 130 ARG B CA 1
ATOM 2258 C C . ARG B 1 130 ? 2.77 -27.375 -20.641 1 96.75 130 ARG B C 1
ATOM 2260 O O . ARG B 1 130 ? 3.201 -26.75 -21.609 1 96.75 130 ARG B O 1
ATOM 2267 N N . SER B 1 131 ? 3.393 -28.266 -19.938 1 95.69 131 SER B N 1
ATOM 2268 C CA . SER B 1 131 ? 4.641 -28.766 -20.5 1 95.69 131 SER B CA 1
ATOM 2269 C C . SER B 1 131 ? 4.379 -29.781 -21.609 1 95.69 131 SER B C 1
ATOM 2271 O O . SER B 1 131 ? 3.24 -30.203 -21.812 1 95.69 131 SER B O 1
ATOM 2273 N N . TYR B 1 132 ? 5.461 -30.109 -22.328 1 91.88 132 TYR B N 1
ATOM 2274 C CA . TYR B 1 132 ? 5.34 -31.062 -23.438 1 91.88 132 TYR B CA 1
ATOM 2275 C C . TYR B 1 132 ? 4.844 -32.406 -22.953 1 91.88 132 TYR B C 1
ATOM 2277 O O . TYR B 1 132 ? 4.09 -33.094 -23.641 1 91.88 132 TYR B O 1
ATOM 2285 N N . SER B 1 133 ? 5.18 -32.75 -21.766 1 86.81 133 SER B N 1
ATOM 2286 C CA . SER B 1 133 ? 4.883 -34.062 -21.234 1 86.81 133 SER B CA 1
ATOM 2287 C C . SER B 1 133 ? 3.504 -34.125 -20.578 1 86.81 133 SER B C 1
ATOM 2289 O O . SER B 1 133 ? 3.021 -35.188 -20.219 1 86.81 133 SER B O 1
ATOM 2291 N N . PHE B 1 134 ? 2.83 -33.031 -20.438 1 92 134 PHE B N 1
ATOM 2292 C CA . PHE B 1 134 ? 1.542 -33 -19.75 1 92 134 PHE B CA 1
ATOM 2293 C C . PHE B 1 134 ? 0.428 -33.5 -20.672 1 92 134 PHE B C 1
ATOM 2295 O O . PHE B 1 134 ? 0.273 -33 -21.781 1 92 134 PHE B O 1
ATOM 2302 N N . PRO B 1 135 ? -0.27 -34.375 -20.188 1 88.81 135 PRO B N 1
ATOM 2303 C CA . PRO B 1 135 ? -1.382 -34.844 -21.016 1 88.81 135 PRO B CA 1
ATOM 2304 C C . PRO B 1 135 ? -2.605 -33.938 -20.953 1 88.81 135 PRO B C 1
ATOM 2306 O O . PRO B 1 135 ? -2.824 -33.281 -19.938 1 88.81 135 PRO B O 1
ATOM 2309 N N . GLY B 1 136 ? -3.342 -33.812 -22.062 1 89.94 136 GLY B N 1
ATOM 2310 C CA . GLY B 1 136 ? -4.645 -33.156 -22.016 1 89.94 136 GLY B CA 1
ATOM 2311 C C . GLY B 1 136 ? -4.574 -31.656 -22.219 1 89.94 136 GLY B C 1
ATOM 2312 O O . GLY B 1 136 ? -3.715 -31.156 -22.953 1 89.94 136 GLY B O 1
ATOM 2313 N N . ILE B 1 137 ? -5.531 -30.984 -21.625 1 94.56 137 ILE B N 1
ATOM 2314 C CA . ILE B 1 137 ? -5.672 -29.531 -21.781 1 94.56 137 ILE B CA 1
ATOM 2315 C C . ILE B 1 137 ? -4.887 -28.812 -20.688 1 94.56 137 ILE B C 1
ATOM 2317 O O . ILE B 1 137 ? -4.285 -29.453 -19.812 1 94.56 137 ILE B O 1
ATOM 2321 N N . ALA B 1 138 ? -4.926 -27.547 -20.781 1 95.81 138 ALA B N 1
ATOM 2322 C CA . ALA B 1 138 ? -4.227 -26.734 -19.797 1 95.81 138 ALA B CA 1
ATOM 2323 C C . ALA B 1 138 ? -4.941 -26.766 -18.438 1 95.81 138 ALA B C 1
ATOM 2325 O O . ALA B 1 138 ? -6.152 -26.547 -18.359 1 95.81 138 ALA B O 1
ATOM 2326 N N . PRO B 1 139 ? -4.152 -27 -17.406 1 97.12 139 PRO B N 1
ATOM 2327 C CA . PRO B 1 139 ? -4.785 -26.969 -16.094 1 97.12 139 PRO B CA 1
ATOM 2328 C C . PRO B 1 139 ? -5.195 -25.562 -15.664 1 97.12 139 PRO B C 1
ATOM 2330 O O . PRO B 1 139 ? -4.562 -24.578 -16.062 1 97.12 139 PRO B O 1
ATOM 2333 N N . LYS B 1 140 ? -6.207 -25.516 -14.875 1 96.88 140 LYS B N 1
ATOM 2334 C CA . LYS B 1 140 ? -6.703 -24.266 -14.32 1 96.88 140 LYS B CA 1
ATOM 2335 C C . LYS B 1 140 ? -6.34 -24.125 -12.844 1 96.88 140 LYS B C 1
ATOM 2337 O O . LYS B 1 140 ? -6.648 -25.016 -12.039 1 96.88 140 LYS B O 1
ATOM 2342 N N . LEU B 1 141 ? -5.699 -23.094 -12.562 1 96.5 141 LEU B N 1
ATOM 2343 C CA . LEU B 1 141 ? -5.355 -22.797 -11.18 1 96.5 141 LEU B CA 1
ATOM 2344 C C . LEU B 1 141 ? -6.336 -21.797 -10.578 1 96.5 141 LEU B C 1
ATOM 2346 O O . LEU B 1 141 ? -6.578 -20.734 -11.156 1 96.5 141 LEU B O 1
ATOM 2350 N N . GLU B 1 142 ? -6.871 -22.109 -9.43 1 94.88 142 GLU B N 1
ATOM 2351 C CA . GLU B 1 142 ? -7.75 -21.234 -8.664 1 94.88 142 GLU B CA 1
ATOM 2352 C C . GLU B 1 142 ? -7.059 -20.734 -7.395 1 94.88 142 GLU B C 1
ATOM 2354 O O . GLU B 1 142 ? -6.551 -21.547 -6.605 1 94.88 142 GLU B O 1
ATOM 2359 N N . PHE B 1 143 ? -7.082 -19.469 -7.25 1 94.88 143 PHE B N 1
ATOM 2360 C CA . PHE B 1 143 ? -6.398 -18.891 -6.098 1 94.88 143 PHE B CA 1
ATOM 2361 C C . PHE B 1 143 ? -6.984 -17.531 -5.738 1 94.88 143 PHE B C 1
ATOM 2363 O O . PHE B 1 143 ? -7.848 -17.016 -6.449 1 94.88 143 PHE B O 1
ATOM 2370 N N . SER B 1 144 ? -6.559 -17.031 -4.57 1 93.06 144 SER B N 1
ATOM 2371 C CA . SER B 1 144 ? -6.828 -15.664 -4.156 1 93.06 144 SER B CA 1
ATOM 2372 C C . SER B 1 144 ? -5.594 -15.016 -3.533 1 93.06 144 SER B C 1
ATOM 2374 O O . SER B 1 144 ? -4.672 -15.719 -3.109 1 93.06 144 SER B O 1
ATOM 2376 N N . SER B 1 145 ? -5.559 -13.734 -3.631 1 93.81 145 SER B N 1
ATOM 2377 C CA . SER B 1 145 ? -4.418 -13.039 -3.035 1 93.81 145 SER B CA 1
ATOM 2378 C C . SER B 1 145 ? -4.859 -11.758 -2.334 1 93.81 145 SER B C 1
ATOM 2380 O O . SER B 1 145 ? -5.902 -11.195 -2.66 1 93.81 145 SER B O 1
ATOM 2382 N N . ARG B 1 146 ? -4.082 -11.359 -1.356 1 94.38 146 ARG B N 1
ATOM 2383 C CA . ARG B 1 146 ? -4.227 -10.094 -0.65 1 94.38 146 ARG B CA 1
ATOM 2384 C C . ARG B 1 146 ? -2.883 -9.383 -0.521 1 94.38 146 ARG B C 1
ATOM 2386 O O . ARG B 1 146 ? -1.895 -9.984 -0.098 1 94.38 146 ARG B O 1
ATOM 2393 N N . THR B 1 147 ? -2.947 -8.086 -0.886 1 96.81 147 THR B N 1
ATOM 2394 C CA . THR B 1 147 ? -1.704 -7.324 -0.88 1 96.81 147 THR B CA 1
ATOM 2395 C C . THR B 1 147 ? -1.789 -6.16 0.105 1 96.81 147 THR B C 1
ATOM 2397 O O . THR B 1 147 ? -2.812 -5.477 0.181 1 96.81 147 THR B O 1
ATOM 2400 N N . ILE B 1 148 ? -0.717 -5.965 0.906 1 98.25 148 ILE B N 1
ATOM 2401 C CA . ILE B 1 148 ? -0.533 -4.809 1.775 1 98.25 148 ILE B CA 1
ATOM 2402 C C . ILE B 1 148 ? 0.755 -4.082 1.4 1 98.25 148 ILE B C 1
ATOM 2404 O O . ILE B 1 148 ? 1.805 -4.707 1.236 1 98.25 148 ILE B O 1
ATOM 2408 N N . ILE B 1 149 ? 0.627 -2.82 1.168 1 98.38 149 ILE B N 1
ATOM 2409 C CA . ILE B 1 149 ? 1.782 -1.945 0.995 1 98.38 149 ILE B CA 1
ATOM 2410 C C . ILE B 1 149 ? 1.926 -1.033 2.211 1 98.38 149 ILE B C 1
ATOM 2412 O O . ILE B 1 149 ? 0.985 -0.326 2.58 1 98.38 149 ILE B O 1
ATOM 2416 N N . LYS B 1 150 ? 3.1 -1.027 2.83 1 97.75 150 LYS B N 1
ATOM 2417 C CA . LYS B 1 150 ? 3.221 -0.239 4.051 1 97.75 150 LYS B CA 1
ATOM 2418 C C . LYS B 1 150 ? 4.578 0.453 4.125 1 97.75 150 LYS B C 1
ATOM 2420 O O . LYS B 1 150 ? 5.574 -0.061 3.607 1 97.75 150 LYS B O 1
ATOM 2425 N N . GLU B 1 151 ? 4.574 1.558 4.734 1 93.75 151 GLU B N 1
ATOM 2426 C CA . GLU B 1 151 ? 5.82 2.275 5 1 93.75 151 GLU B CA 1
ATOM 2427 C C . GLU B 1 151 ? 6.641 1.572 6.078 1 93.75 151 GLU B C 1
ATOM 2429 O O . GLU B 1 151 ? 6.086 1.071 7.059 1 93.75 151 GLU B O 1
ATOM 2434 N N . VAL B 1 152 ? 7.961 1.537 5.832 1 91.06 152 VAL B N 1
ATOM 2435 C CA . VAL B 1 152 ? 8.852 0.955 6.828 1 91.06 152 VAL B CA 1
ATOM 2436 C C . VAL B 1 152 ? 10.086 1.843 7 1 91.06 152 VAL B C 1
ATOM 2438 O O . VAL B 1 152 ? 10.453 2.588 6.09 1 91.06 152 VAL B O 1
#

Sequence (304 aa):
MPRRKALKVVVDVHFHAVTCPGVFLPEQQDVFLNVELLGQRKRTKAAPPVFPFLFHEKLRFDKVFSHATDPVQIANALDGESVRIELVQLTYPGGELLATYEDSAREFLFPTPRISPTYPGVDREVLLQRSYSFPGIAPKLEFSSRTIIKEVMPRRKALKVVVDVHFHAVTCPGVFLPEQQDVFLNVELLGQRKRTKAAPPVFPFLFHEKLRFDKVFSHATDPVQIANALDGESVRIELVQLTYPGGELLATYEDSAREFLFPTPRISPTYPGVDREVLLQRSYSFPGIAPKLEFSSRTIIKEV

Organism: Ciona intestinalis (NCBI:txid7719)

Solvent-accessible surface area (backbone atoms only — not comparable to full-atom values): 16049 Å² total; per-residue (Å²): 120,28,57,72,57,19,32,30,42,37,36,40,38,35,40,42,35,38,38,44,88,93,47,82,54,72,87,78,38,38,25,32,40,42,37,34,39,63,92,41,77,50,66,53,74,73,36,69,44,51,72,60,36,70,64,73,44,77,48,78,41,54,41,74,40,75,88,21,61,44,44,49,46,45,41,55,50,28,54,74,33,52,30,38,40,32,37,31,32,46,36,94,95,48,66,42,71,36,27,34,41,76,48,34,36,30,52,70,76,38,60,72,89,56,89,60,78,64,66,46,41,76,52,45,76,48,71,29,47,60,33,93,83,41,71,78,69,58,35,37,39,32,30,32,69,47,48,36,36,31,60,88,119,30,56,72,59,18,32,30,43,37,35,42,37,35,40,42,35,39,39,44,87,95,44,81,56,72,88,75,37,39,26,33,41,43,38,34,38,64,91,40,78,51,67,55,74,73,35,68,43,52,70,61,36,71,62,73,44,75,48,76,41,54,43,73,40,75,87,22,62,44,45,47,47,45,42,54,51,28,55,73,35,51,30,40,39,32,37,30,32,47,36,95,95,48,67,43,71,36,27,34,39,76,47,35,35,31,50,69,78,36,58,70,86,55,88,60,79,65,66,41,40,75,49,46,74,48,70,30,47,61,32,93,83,40,69,77,69,58,36,35,38,34,28,32,70,46,48,37,38,32,59,88